Protein AF-A0A9W9CLD4-F1 (afdb_monomer_lite)

InterPro domains:
  IPR013517 FG-GAP repeat [PF13517] (188-248)
  IPR028994 Integrin alpha, N-terminal [G3DSA:2.130.10.130] (42-260)
  IPR028994 Integrin alpha, N-terminal [SSF69318] (100-263)

Secondary structure (DSSP, 8-state):
----S-SSS--HHHHHHHHHHHHHHHHHHHHTT-PPPPP--SS-SS-S----PPPTTS---------SSSS-------------S-------TT--TTS--GGGEEEE-----SSTT---PEEEEE--TTGGG-B-TTS-BSS-SEEEE---S-TT----TTT---EE---TTTTPPP--GGGEEEE-SSSSSSPEEEEE-TT--EEEEEE--TTTT-EEEEEEEE--S--GGGEEEE-SSSSSSPEEEEEPTTS-EEEE-----

Organism: NCBI:txid798079

Sequence (265 aa):
MIDYSDTTHPNDYGYSMMAAIWWEAFQAVAEAGFLIDPIDTGLGADDASTTCMPSASGFGSVITTMGNNFGYNDGAYAHESELTMTNWVLYNQAFNHSMLDYNQFHFAEITKWGDQNDLHDELILIMDPADREFANANGDHIFSYFNYLPNNGDPYYYMDDATISWQDVDIVGQGTPECLSRGVRFGDINGDGLDDFICLNENGDEFVSINNGGSPPTFTYHGQIYKDRFAQADVRLADVDGDGRLDYCGLDSDGSMYWYVCNSE

pLDDT: mean 70.72, std 19.33, range [34.88, 96.19]

Radius of gyration: 26.05 Å; chains: 1; bounding box: 66×51×67 Å

Foldseek 3Di:
DDDDDDPPDDDPVSVVVVVVVVVVVVVVCVVVVVDDDPPPPVPPDPPPPPVQQADPPDDDDDPPDDDPDDDDCSYDRDDPDDCLPDPDPVPDVLDDVVLDDPLQWDWFQLADDPDPPPPGTKIKGAGAPVSQPDDDPVRHGPADRIKIWDDPPDSPPPPDVVSTDIDDAPVVVLVDDRADSNQWDWFAAPQPRGTWIWGQHQQRFIWTWGWPHDVVIHTHTPGGPDHDRAGSVQWDWDDPPPPRHIWIWGADPVRDIDIDDRDDD

Structure (mmCIF, N/CA/C/O backbone):
data_AF-A0A9W9CLD4-F1
#
_entry.id   AF-A0A9W9CLD4-F1
#
loop_
_atom_site.group_PDB
_atom_site.id
_atom_site.type_symbol
_atom_site.label_atom_id
_atom_site.label_alt_id
_atom_site.label_comp_id
_atom_site.label_asym_id
_atom_site.label_entity_id
_atom_site.label_seq_id
_atom_site.pdbx_PDB_ins_code
_atom_site.Cartn_x
_atom_site.Cartn_y
_atom_site.Cartn_z
_atom_site.occupancy
_atom_site.B_iso_or_equiv
_atom_site.auth_seq_id
_atom_site.auth_comp_id
_atom_site.auth_asym_id
_atom_site.auth_atom_id
_atom_site.pdbx_PDB_model_num
ATOM 1 N N . MET A 1 1 ? -46.323 -11.144 37.287 1.00 44.28 1 MET A N 1
ATOM 2 C CA . MET A 1 1 ? -47.734 -11.195 36.843 1.00 44.28 1 MET A CA 1
ATOM 3 C C . MET A 1 1 ? -47.659 -11.323 35.330 1.00 44.28 1 MET A C 1
ATOM 5 O O . MET A 1 1 ? -46.919 -10.551 34.745 1.00 44.28 1 MET A O 1
ATOM 9 N N . ILE A 1 2 ? -48.198 -12.401 34.756 1.00 44.94 2 ILE A N 1
ATOM 10 C CA . ILE A 1 2 ? -47.814 -12.881 33.417 1.00 44.94 2 ILE A CA 1
ATOM 11 C C . ILE A 1 2 ? -48.610 -12.134 32.346 1.00 44.94 2 ILE A C 1
ATOM 13 O O . ILE A 1 2 ? -49.834 -12.064 32.430 1.00 44.94 2 ILE A O 1
ATOM 17 N N . ASP A 1 3 ? -47.887 -11.599 31.372 1.00 46.41 3 ASP A N 1
ATOM 18 C CA . ASP A 1 3 ? -48.371 -10.815 30.247 1.00 46.41 3 ASP A CA 1
ATOM 19 C C . ASP A 1 3 ? -48.614 -11.734 29.039 1.00 46.41 3 ASP A C 1
ATOM 21 O O . ASP A 1 3 ? -47.681 -12.301 28.475 1.00 46.41 3 ASP A O 1
ATOM 25 N N . TYR A 1 4 ? -49.883 -11.965 28.708 1.00 53.28 4 TYR A N 1
ATOM 26 C CA . TYR A 1 4 ? -50.308 -12.806 27.590 1.00 53.28 4 TYR A CA 1
ATOM 27 C C . TYR A 1 4 ? -51.108 -11.955 26.598 1.00 53.28 4 TYR A C 1
ATOM 29 O O . TYR A 1 4 ? -52.292 -11.710 26.828 1.00 53.28 4 TYR A O 1
ATOM 37 N N . SER A 1 5 ? -50.491 -11.561 25.476 1.00 52.34 5 SER A N 1
ATOM 38 C CA . SER A 1 5 ? -51.204 -11.404 24.187 1.00 52.34 5 SER A CA 1
ATOM 39 C C . SER A 1 5 ? -50.332 -11.382 22.917 1.00 52.34 5 SER A C 1
ATOM 41 O O . SER A 1 5 ? -50.895 -11.318 21.831 1.00 52.34 5 SER A O 1
ATOM 43 N N . ASP A 1 6 ? -49.012 -11.560 23.000 1.00 54.19 6 ASP A N 1
ATOM 44 C CA . ASP A 1 6 ? -48.175 -12.062 21.899 1.00 54.19 6 ASP A CA 1
ATOM 45 C C . ASP A 1 6 ? -46.906 -12.660 22.524 1.00 54.19 6 ASP A C 1
ATOM 47 O O . ASP A 1 6 ? -46.229 -12.007 23.310 1.00 54.19 6 ASP A O 1
ATOM 51 N N . THR A 1 7 ? -46.600 -13.924 22.240 1.00 56.06 7 THR A N 1
ATOM 52 C CA . THR A 1 7 ? -45.403 -14.611 22.761 1.00 56.06 7 THR A CA 1
ATOM 53 C C . THR A 1 7 ? -44.111 -14.207 22.047 1.00 56.06 7 THR A C 1
ATOM 55 O O . THR A 1 7 ? -43.060 -14.778 22.330 1.00 56.06 7 THR A O 1
ATOM 58 N N . THR A 1 8 ? -44.187 -13.271 21.103 1.00 53.69 8 THR A N 1
ATOM 59 C CA . THR A 1 8 ? -43.106 -12.978 20.155 1.00 53.69 8 THR A CA 1
ATOM 60 C C . THR A 1 8 ? -42.668 -11.516 20.162 1.00 53.69 8 THR A C 1
ATOM 62 O O . THR A 1 8 ? -41.514 -11.250 19.835 1.00 53.69 8 THR A O 1
ATOM 65 N N . HIS A 1 9 ? -43.522 -10.579 20.588 1.00 51.62 9 HIS A N 1
ATOM 66 C CA . HIS A 1 9 ? -43.179 -9.157 20.653 1.00 51.62 9 HIS A CA 1
ATOM 67 C C . HIS A 1 9 ? -43.510 -8.561 22.027 1.00 51.62 9 HIS A C 1
ATOM 69 O O . HIS A 1 9 ? -44.572 -8.859 22.580 1.00 51.62 9 HIS A O 1
ATOM 75 N N . PRO A 1 10 ? -42.636 -7.706 22.589 1.00 55.75 10 PRO A N 1
ATOM 76 C CA . PRO A 1 10 ? -42.963 -6.942 23.785 1.00 55.75 10 PRO A CA 1
ATOM 77 C C . PRO A 1 10 ? -44.143 -6.011 23.492 1.00 55.75 10 PRO A C 1
ATOM 79 O O . PRO A 1 10 ? -44.184 -5.372 22.446 1.00 55.75 10 PRO A O 1
ATOM 82 N N . ASN A 1 11 ? -45.103 -5.915 24.407 1.00 65.38 11 ASN A N 1
ATOM 83 C CA . ASN A 1 11 ? -46.074 -4.822 24.388 1.00 65.38 11 ASN A CA 1
ATOM 84 C C . ASN A 1 11 ? -45.507 -3.608 25.146 1.00 65.38 11 ASN A C 1
ATOM 86 O O . ASN A 1 11 ? -44.434 -3.690 25.743 1.00 65.38 11 ASN A O 1
ATOM 90 N N . ASP A 1 12 ? -46.232 -2.489 25.168 1.00 62.53 12 ASP A N 1
ATOM 91 C CA . ASP A 1 12 ? -45.822 -1.258 25.866 1.00 62.53 12 ASP A CA 1
ATOM 92 C C . ASP A 1 12 ? -45.390 -1.501 27.325 1.00 62.53 12 ASP A C 1
ATOM 94 O O . ASP A 1 12 ? -44.448 -0.878 27.822 1.00 62.53 12 ASP A O 1
ATOM 98 N N . TYR A 1 13 ? -46.028 -2.460 28.004 1.00 63.91 13 TYR A N 1
ATOM 99 C CA . TYR A 1 13 ? -45.644 -2.873 29.351 1.00 63.91 13 TYR A CA 1
ATOM 100 C C . TYR A 1 13 ? -44.299 -3.621 29.361 1.00 63.91 13 TYR A C 1
ATOM 102 O O . TYR A 1 13 ? -43.407 -3.259 30.130 1.00 63.91 13 TYR A O 1
ATOM 110 N N . GLY A 1 14 ? -44.093 -4.585 28.462 1.00 64.19 14 GLY A N 1
ATOM 111 C CA . GLY A 1 14 ? -42.809 -5.259 28.249 1.00 64.19 14 GLY A CA 1
ATOM 112 C C . GLY A 1 14 ? -41.674 -4.303 27.861 1.00 64.19 14 GLY A C 1
ATOM 113 O O . GLY A 1 14 ? -40.569 -4.424 28.394 1.00 64.19 14 GLY A O 1
ATOM 114 N N . TYR A 1 15 ? -41.942 -3.307 27.012 1.00 64.69 15 TYR A N 1
ATOM 115 C CA . TYR A 1 15 ? -40.974 -2.261 26.666 1.00 64.69 15 TYR A CA 1
ATOM 116 C C . TYR A 1 15 ? -40.580 -1.426 27.882 1.00 64.69 15 TYR A C 1
ATOM 118 O O . TYR A 1 15 ? -39.392 -1.193 28.084 1.00 64.69 15 TYR A O 1
ATOM 126 N N . SER A 1 16 ? -41.535 -1.032 28.734 1.00 67.81 16 SER A N 1
ATOM 127 C CA . SER A 1 16 ? -41.227 -0.290 29.966 1.00 67.81 16 SER A CA 1
ATOM 128 C C . SER A 1 16 ? -40.335 -1.084 30.928 1.00 67.81 16 SER A C 1
ATOM 130 O O . SER A 1 16 ? -39.438 -0.517 31.550 1.00 67.81 16 SER A O 1
ATOM 132 N N . MET A 1 17 ? -40.518 -2.407 30.999 1.00 67.31 17 MET A N 1
ATOM 133 C CA . MET A 1 17 ? -39.679 -3.277 31.825 1.00 67.31 17 MET A CA 1
ATOM 134 C C . MET A 1 17 ? -38.261 -3.414 31.257 1.00 67.31 17 MET A C 1
ATOM 136 O O . MET A 1 17 ? -37.300 -3.399 32.020 1.00 67.31 17 MET A O 1
ATOM 140 N N . MET A 1 18 ? -38.112 -3.508 29.932 1.00 68.25 18 MET A N 1
ATOM 141 C CA . MET A 1 18 ? -36.796 -3.501 29.282 1.00 68.25 18 MET A CA 1
ATOM 142 C C . MET A 1 18 ? -36.099 -2.142 29.401 1.00 68.25 18 MET A C 1
ATOM 144 O O . MET A 1 18 ? -34.916 -2.092 29.724 1.00 68.25 18 MET A O 1
ATOM 148 N N . ALA A 1 19 ? -36.826 -1.041 29.206 1.00 74.19 19 ALA A N 1
ATOM 149 C CA . ALA A 1 19 ? -36.298 0.313 29.344 1.00 74.19 19 ALA A CA 1
ATOM 150 C C . ALA A 1 19 ? -35.842 0.618 30.779 1.00 74.19 19 ALA A C 1
ATOM 152 O O . ALA A 1 19 ? -34.857 1.327 30.958 1.00 74.19 19 ALA A O 1
ATOM 153 N N . ALA A 1 20 ? -36.499 0.047 31.795 1.00 76.50 20 ALA A N 1
ATOM 154 C CA . ALA A 1 20 ? -36.084 0.197 33.188 1.00 76.50 20 ALA A CA 1
ATOM 155 C C . ALA A 1 20 ? -34.670 -0.356 33.444 1.00 76.50 20 ALA A C 1
ATOM 157 O O . ALA A 1 20 ? -33.905 0.263 34.176 1.00 76.50 20 ALA A O 1
ATOM 158 N N . ILE A 1 21 ? -34.296 -1.464 32.794 1.00 73.94 21 ILE A N 1
ATOM 159 C CA . ILE A 1 21 ? -32.954 -2.056 32.919 1.00 73.94 21 ILE A CA 1
ATOM 160 C C . ILE A 1 21 ? -31.895 -1.121 32.322 1.00 73.94 21 ILE A C 1
ATOM 162 O O . ILE A 1 21 ? -30.862 -0.874 32.939 1.00 73.94 21 ILE A O 1
ATOM 166 N N . TRP A 1 22 ? -32.164 -0.564 31.138 1.00 73.06 22 TRP A N 1
ATOM 167 C CA . TRP A 1 22 ? -31.267 0.406 30.503 1.00 73.06 22 TRP A CA 1
ATOM 168 C C . TRP A 1 22 ? -31.166 1.703 31.305 1.00 73.06 22 TRP A C 1
ATOM 170 O O . TRP A 1 22 ? -30.077 2.243 31.469 1.00 73.06 22 TRP A O 1
ATOM 180 N N . TRP A 1 23 ? -32.281 2.175 31.861 1.00 79.88 23 TRP A N 1
ATOM 181 C CA . TRP A 1 23 ? -32.306 3.349 32.726 1.00 79.88 23 TRP A CA 1
ATOM 182 C C . TRP A 1 23 ? -31.466 3.153 33.992 1.00 79.88 23 TRP A C 1
ATOM 184 O O . TRP A 1 23 ? -30.657 4.014 34.324 1.00 79.88 23 TRP A O 1
ATOM 194 N N . GLU A 1 24 ? -31.594 2.011 34.672 1.00 82.12 24 GLU A N 1
ATOM 195 C CA . GLU A 1 24 ? -30.751 1.688 35.831 1.00 82.12 24 GLU A CA 1
ATOM 196 C C . GLU A 1 24 ? -29.264 1.616 35.460 1.00 82.12 24 GLU A C 1
ATOM 198 O O . GLU A 1 24 ? -28.424 2.128 36.202 1.00 82.12 24 GLU A O 1
ATOM 203 N N . ALA A 1 25 ? -28.929 1.054 34.295 1.00 80.00 25 ALA A N 1
ATOM 204 C CA . ALA A 1 25 ? -27.555 1.022 33.805 1.00 80.00 25 ALA A CA 1
ATOM 205 C C . ALA A 1 25 ? -27.001 2.435 33.555 1.00 80.00 25 ALA A C 1
ATOM 207 O O . ALA A 1 25 ? -25.901 2.745 34.010 1.00 80.00 25 ALA A O 1
ATOM 208 N N . PHE A 1 26 ? -27.763 3.317 32.901 1.00 79.75 26 PHE A N 1
ATOM 209 C CA . PHE A 1 26 ? -27.339 4.703 32.679 1.00 79.75 26 PHE A CA 1
ATOM 210 C C . PHE A 1 26 ? -27.148 5.468 33.987 1.00 79.75 26 PHE A C 1
ATOM 212 O O . PHE A 1 26 ? -26.174 6.205 34.118 1.00 79.75 26 PHE A O 1
ATOM 219 N N . GLN A 1 27 ? -28.012 5.243 34.977 1.00 84.00 27 GLN A N 1
ATOM 220 C CA . GLN A 1 27 ? -27.864 5.849 36.301 1.00 84.00 27 GLN A CA 1
ATOM 221 C C . GLN A 1 27 ? -26.596 5.360 37.012 1.00 84.00 27 GLN A C 1
ATOM 223 O O . GLN A 1 27 ? -25.870 6.170 37.580 1.00 84.00 27 GLN A O 1
ATOM 228 N N . ALA A 1 28 ? -26.272 4.067 36.927 1.00 82.88 28 ALA A N 1
ATOM 229 C CA . ALA A 1 28 ? -25.042 3.524 37.504 1.00 82.88 28 ALA A CA 1
ATOM 230 C C . ALA A 1 28 ? -23.776 4.084 36.826 1.00 82.88 28 ALA A C 1
ATOM 232 O O . ALA A 1 28 ? -22.795 4.400 37.498 1.00 82.88 28 ALA A O 1
ATOM 233 N N . VAL A 1 29 ? -23.800 4.244 35.499 1.00 78.88 29 VAL A N 1
ATOM 234 C CA . VAL A 1 29 ? -22.702 4.837 34.712 1.00 78.88 29 VAL A CA 1
ATOM 235 C C . VAL A 1 29 ? -22.550 6.335 35.022 1.00 78.88 29 VAL A C 1
ATOM 237 O O . VAL A 1 29 ? -21.424 6.823 35.141 1.00 78.88 29 VAL A O 1
ATOM 240 N N . ALA A 1 30 ? -23.663 7.048 35.227 1.00 81.88 30 ALA A N 1
ATOM 241 C CA . ALA A 1 30 ? -23.678 8.443 35.663 1.00 81.88 30 ALA A CA 1
ATOM 242 C C . ALA A 1 30 ? -23.089 8.612 37.073 1.00 81.88 30 ALA A C 1
ATOM 244 O O . ALA A 1 30 ? -22.226 9.462 37.281 1.00 81.88 30 ALA A O 1
ATOM 245 N N . GLU A 1 31 ? -23.502 7.779 38.035 1.00 83.62 31 GLU A N 1
ATOM 246 C CA . GLU A 1 31 ? -22.972 7.793 39.409 1.00 83.62 31 GLU A CA 1
ATOM 247 C C . GLU A 1 31 ? -21.486 7.421 39.471 1.00 83.62 31 GLU A C 1
ATOM 249 O O . GLU A 1 31 ? -20.746 7.956 40.298 1.00 83.62 31 GLU A O 1
ATOM 254 N N . ALA A 1 32 ? -21.029 6.542 38.578 1.00 85.69 32 ALA A N 1
ATOM 255 C CA . ALA A 1 32 ? -19.622 6.187 38.439 1.00 85.69 32 ALA A CA 1
ATOM 256 C C . ALA A 1 32 ? -18.779 7.268 37.729 1.00 85.69 32 ALA A C 1
ATOM 258 O O . ALA A 1 32 ? -17.561 7.121 37.638 1.00 85.69 32 ALA A O 1
ATOM 259 N N . GLY A 1 33 ? -19.400 8.354 37.252 1.00 83.25 33 GLY A N 1
ATOM 260 C CA . GLY A 1 33 ? -18.710 9.480 36.621 1.00 83.25 33 GLY A CA 1
ATOM 261 C C . GLY A 1 33 ? -18.174 9.186 35.219 1.00 83.25 33 GLY A C 1
ATOM 262 O O . GLY A 1 33 ? -17.283 9.888 34.752 1.00 83.25 33 GLY A O 1
ATOM 263 N N . PHE A 1 34 ? -18.690 8.154 34.548 1.00 79.44 34 PHE A N 1
ATOM 264 C CA . PHE A 1 34 ? -18.299 7.811 33.176 1.00 79.44 34 PHE A CA 1
ATOM 265 C C . PHE A 1 34 ? -19.018 8.655 32.115 1.00 79.44 34 PHE A C 1
ATOM 267 O O . PHE A 1 34 ? -18.629 8.628 30.950 1.00 79.44 34 PHE A O 1
ATOM 274 N N . LEU A 1 35 ? -20.064 9.393 32.500 1.00 72.06 35 LEU A N 1
ATOM 275 C CA . LEU A 1 35 ? -20.723 10.353 31.621 1.00 72.06 35 LEU A CA 1
ATOM 276 C C . LEU A 1 35 ? -20.011 11.699 31.726 1.00 72.06 35 LEU A C 1
ATOM 278 O O . LEU A 1 35 ? -19.986 12.317 32.789 1.00 72.06 35 LEU A O 1
ATOM 282 N N . ILE A 1 36 ? -19.447 12.139 30.610 1.00 73.81 36 ILE A N 1
ATOM 283 C CA . ILE A 1 36 ? -18.963 13.504 30.430 1.00 73.81 36 ILE A CA 1
ATOM 284 C C . ILE A 1 36 ? -20.032 14.307 29.694 1.00 73.81 36 ILE A C 1
ATOM 286 O O . ILE A 1 36 ? -20.723 13.769 28.824 1.00 73.81 36 ILE A O 1
ATOM 290 N N . ASP A 1 37 ? -20.171 15.584 30.046 1.00 71.62 37 ASP A N 1
ATOM 291 C CA . ASP A 1 37 ? -20.990 16.496 29.253 1.00 71.62 37 ASP A CA 1
ATOM 292 C C . ASP A 1 37 ? -20.462 16.522 27.805 1.00 71.62 37 ASP A C 1
ATOM 294 O O . ASP A 1 37 ? -19.248 16.393 27.592 1.00 71.62 37 ASP A O 1
ATOM 298 N N . PRO A 1 38 ? -21.342 16.685 26.801 1.00 55.22 38 PRO A N 1
ATOM 299 C CA . PRO A 1 38 ? -20.914 16.892 25.427 1.00 55.22 38 PRO A CA 1
ATOM 300 C C . PRO A 1 38 ? -19.898 18.031 25.347 1.00 55.22 38 PRO A C 1
ATOM 302 O O . PRO A 1 38 ? -20.028 19.043 26.038 1.00 55.22 38 PRO A O 1
ATOM 305 N N . ILE A 1 39 ? -18.891 17.866 24.491 1.00 55.66 39 ILE A N 1
ATOM 306 C CA . ILE A 1 39 ? -17.908 18.916 24.234 1.00 55.66 39 ILE A CA 1
ATOM 307 C C . ILE A 1 39 ? -18.665 20.147 23.729 1.00 55.66 39 ILE A C 1
ATOM 309 O O . ILE A 1 39 ? -19.366 20.071 22.721 1.00 55.66 39 ILE A O 1
ATOM 313 N N . ASP A 1 40 ? -18.523 21.270 24.435 1.00 60.47 40 ASP A N 1
ATOM 314 C CA . ASP A 1 40 ? -19.002 22.563 23.955 1.00 60.47 40 ASP A CA 1
ATOM 315 C C . ASP A 1 40 ? -18.182 22.932 22.717 1.00 60.47 40 ASP A C 1
ATOM 317 O O . ASP A 1 40 ? -17.013 23.316 22.801 1.00 60.47 40 ASP A O 1
ATOM 321 N N . THR A 1 41 ? -18.786 22.749 21.547 1.00 58.09 41 THR A N 1
ATOM 322 C CA . THR A 1 41 ? -18.155 23.008 20.252 1.00 58.09 41 THR A CA 1
ATOM 323 C C . THR A 1 41 ? -17.998 24.505 19.976 1.00 58.09 41 THR A C 1
ATOM 325 O O . THR A 1 41 ? -17.461 24.877 18.933 1.00 58.09 41 THR A O 1
ATOM 328 N N . GLY A 1 42 ? -18.472 25.388 20.867 1.00 52.44 42 GLY A N 1
ATOM 329 C CA . GLY A 1 42 ? -18.500 26.836 20.651 1.00 52.44 42 GLY A CA 1
ATOM 330 C C . GLY A 1 42 ? -19.484 27.268 19.559 1.00 52.44 42 GLY A C 1
ATOM 331 O O . GLY A 1 42 ? -19.595 28.459 19.259 1.00 52.44 42 GLY A O 1
ATOM 332 N N . LEU A 1 43 ? -20.210 26.314 18.973 1.00 53.25 43 LEU A N 1
ATOM 333 C CA . LEU A 1 43 ? -21.355 26.556 18.116 1.00 53.25 43 LEU A CA 1
ATOM 334 C C . LEU A 1 43 ? -22.547 26.745 19.051 1.00 53.25 43 LEU A C 1
ATOM 336 O O . LEU A 1 43 ? -22.820 25.896 19.897 1.00 53.25 43 LEU A O 1
ATOM 340 N N . GLY A 1 44 ? -23.214 27.900 18.961 1.00 47.66 44 GLY A N 1
ATOM 341 C CA . GLY A 1 44 ? -24.421 28.149 19.749 1.00 47.66 44 GLY A CA 1
ATOM 342 C C . GLY A 1 44 ? -25.398 26.986 19.589 1.00 47.66 44 GLY A C 1
ATOM 343 O O . GLY A 1 44 ? -25.437 26.385 18.518 1.00 47.66 44 GLY A O 1
ATOM 344 N N . ALA A 1 45 ? -26.144 26.669 20.657 1.00 52.16 45 ALA A N 1
ATOM 345 C CA . ALA A 1 45 ? -27.208 25.665 20.637 1.00 52.16 45 ALA A CA 1
ATOM 346 C C . ALA A 1 45 ? -27.937 25.703 19.292 1.00 52.16 45 ALA A C 1
ATOM 348 O O . ALA A 1 45 ? -28.291 26.813 18.881 1.00 52.16 45 ALA A O 1
ATOM 349 N N . ASP A 1 46 ? -28.073 24.527 18.658 1.00 50.53 46 ASP A N 1
ATOM 350 C CA . ASP A 1 46 ? -28.644 24.308 17.325 1.00 50.53 46 ASP A CA 1
ATOM 351 C C . ASP A 1 46 ? -29.496 25.493 16.894 1.00 50.53 46 ASP A C 1
ATOM 353 O O . ASP A 1 46 ? -30.514 25.795 17.530 1.00 50.53 46 ASP A O 1
ATOM 357 N N . ASP A 1 47 ? -29.012 26.206 15.873 1.00 45.22 47 ASP A N 1
ATOM 358 C CA . ASP A 1 47 ? -29.676 27.373 15.313 1.00 45.22 47 ASP A CA 1
ATOM 359 C C . ASP A 1 47 ? -31.189 27.119 15.284 1.00 45.22 47 ASP A C 1
ATOM 361 O O . ASP A 1 47 ? -31.673 26.132 14.728 1.00 45.22 47 ASP A O 1
ATOM 365 N N . ALA A 1 48 ? -31.951 28.020 15.908 1.00 46.50 48 ALA A N 1
ATOM 366 C CA . ALA A 1 48 ? -33.407 27.976 15.922 1.00 46.50 48 ALA A CA 1
ATOM 367 C C . ALA A 1 48 ? -34.017 27.979 14.498 1.00 46.50 48 ALA A C 1
ATOM 369 O O . ALA A 1 48 ? -35.236 27.861 14.349 1.00 46.50 48 ALA A O 1
ATOM 370 N N . SER A 1 49 ? -33.197 28.092 13.447 1.00 48.56 49 SER A N 1
ATOM 371 C CA . SER A 1 49 ? -33.525 27.729 12.074 1.00 48.56 49 SER A CA 1
ATOM 372 C C . SER A 1 49 ? -33.453 26.201 11.837 1.00 48.56 49 SER A C 1
ATOM 374 O O . SER A 1 49 ? -32.562 25.641 11.207 1.00 48.56 49 SER A O 1
ATOM 376 N N . THR A 1 50 ? -34.498 25.492 12.264 1.00 46.78 50 THR A N 1
ATOM 377 C CA . THR A 1 50 ? -34.807 24.121 11.802 1.00 46.78 50 THR A CA 1
ATOM 378 C C . THR A 1 50 ? -35.256 24.128 10.330 1.00 46.78 50 THR A C 1
ATOM 380 O O . THR A 1 50 ? -36.393 23.800 9.994 1.00 46.78 50 THR A O 1
ATOM 383 N N . THR A 1 51 ? -34.383 24.570 9.422 1.00 45.03 51 THR A N 1
ATOM 384 C CA . THR A 1 51 ? -34.674 24.665 7.980 1.00 45.03 51 THR A CA 1
ATOM 385 C C . THR A 1 51 ? -34.262 23.431 7.186 1.00 45.03 51 THR A C 1
ATOM 387 O O . THR A 1 51 ? -34.570 23.356 5.997 1.00 45.03 51 THR A O 1
ATOM 390 N N . CYS A 1 52 ? -33.702 22.407 7.837 1.00 45.34 52 CYS A N 1
ATOM 391 C CA . CYS A 1 52 ? -33.545 21.073 7.260 1.00 45.34 52 CYS A CA 1
ATOM 392 C C . CYS A 1 52 ? -34.909 20.364 7.188 1.00 45.34 52 CYS A C 1
ATOM 394 O O . CYS A 1 52 ? -35.161 19.386 7.885 1.00 45.34 52 CYS A O 1
ATOM 396 N N . MET A 1 53 ? -35.837 20.895 6.388 1.00 42.41 53 MET A N 1
ATOM 397 C CA . MET A 1 53 ? -37.070 20.185 6.075 1.00 42.41 53 MET A CA 1
ATOM 398 C C . MET A 1 53 ? -36.752 19.025 5.120 1.00 42.41 53 MET A C 1
ATOM 400 O O . MET A 1 53 ? -36.052 19.235 4.127 1.00 42.41 5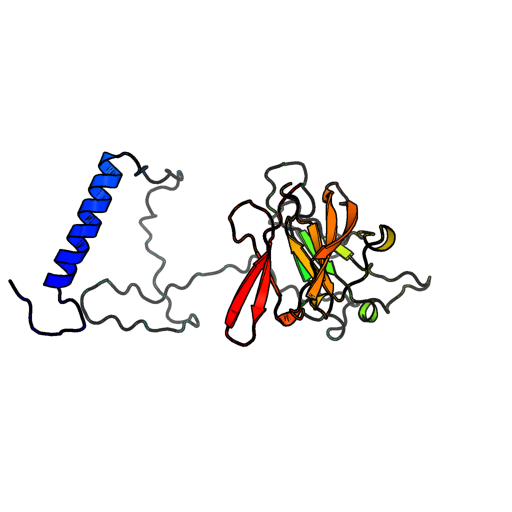3 MET A O 1
ATOM 404 N N . PRO A 1 54 ? -37.286 17.818 5.366 1.00 41.59 54 PRO A N 1
ATOM 405 C CA . PRO A 1 54 ? -37.086 16.660 4.498 1.00 41.59 54 PRO A CA 1
ATOM 406 C C . PRO A 1 54 ? -37.596 16.959 3.080 1.00 41.59 54 PRO A C 1
ATOM 408 O O . PRO A 1 54 ? -38.770 17.288 2.883 1.00 41.59 54 PRO A O 1
ATOM 411 N N . SER A 1 55 ? -36.728 16.845 2.071 1.00 44.50 55 SER A N 1
ATOM 412 C CA . SER A 1 55 ? -37.102 17.034 0.667 1.00 44.50 55 SER A CA 1
ATOM 413 C C . SER A 1 55 ? -37.310 15.674 -0.014 1.00 44.50 55 SER A C 1
ATOM 415 O O . SER A 1 55 ? -36.473 14.777 0.030 1.00 44.50 55 SER A O 1
ATOM 417 N N . ALA A 1 56 ? -38.471 15.492 -0.647 1.00 41.19 56 ALA A N 1
ATOM 418 C CA . ALA A 1 56 ? -38.949 14.204 -1.161 1.00 41.19 56 ALA A CA 1
ATOM 419 C C . ALA A 1 56 ? -38.250 13.707 -2.451 1.00 41.19 56 ALA A C 1
ATOM 421 O O . ALA A 1 56 ? -38.858 12.966 -3.222 1.00 41.19 56 ALA A O 1
ATOM 422 N N . SER A 1 57 ? -37.016 14.141 -2.734 1.00 43.53 57 SER A N 1
ATOM 423 C CA . SER A 1 57 ? -36.388 13.960 -4.058 1.00 43.53 57 SER A CA 1
ATOM 424 C C . SER A 1 57 ? -35.026 13.251 -4.051 1.00 43.53 57 SER A C 1
ATOM 426 O O . SER A 1 57 ? -34.399 13.155 -5.103 1.00 43.53 57 SER A O 1
ATOM 428 N N . GLY A 1 58 ? -34.567 12.731 -2.909 1.00 41.16 58 GLY A N 1
ATOM 429 C CA . GLY A 1 58 ? -33.351 11.913 -2.826 1.00 41.16 58 GLY A CA 1
ATOM 430 C C . GLY A 1 58 ? -33.648 10.423 -3.010 1.00 41.16 58 GLY A C 1
ATOM 431 O O . GLY A 1 58 ? -34.601 9.903 -2.431 1.00 41.16 58 GLY A O 1
ATOM 432 N N . PHE A 1 59 ? -32.844 9.718 -3.810 1.00 44.12 59 PHE A N 1
ATOM 433 C CA . PHE A 1 59 ? -32.918 8.260 -3.946 1.00 44.12 59 PHE A CA 1
ATOM 434 C C . PHE A 1 59 ? -32.549 7.578 -2.618 1.00 44.12 59 PHE A C 1
ATOM 436 O O . PHE A 1 59 ? -31.383 7.309 -2.355 1.00 44.12 59 PHE A O 1
ATOM 443 N N . GLY A 1 60 ? -33.553 7.284 -1.790 1.00 37.03 60 GLY A N 1
ATOM 444 C CA . GLY A 1 60 ? -33.427 6.484 -0.574 1.00 37.03 60 GLY A CA 1
ATOM 445 C C . GLY A 1 60 ? -34.352 5.266 -0.615 1.00 37.03 60 GLY A C 1
ATOM 446 O O . GLY A 1 60 ? -35.572 5.397 -0.659 1.00 37.03 60 GLY A O 1
ATOM 447 N N . SER A 1 61 ? -33.769 4.071 -0.586 1.00 37.78 61 SER A N 1
ATOM 448 C CA . SER A 1 61 ? -34.409 2.838 -0.101 1.00 37.78 61 SER A CA 1
ATOM 449 C C . SER A 1 61 ? -33.922 2.682 1.346 1.00 37.78 61 SER A C 1
ATOM 451 O O . SER A 1 61 ? -32.724 2.786 1.563 1.00 37.78 61 SER A O 1
ATOM 453 N N . VAL A 1 62 ? -34.723 2.530 2.403 1.00 37.75 62 VAL A N 1
ATOM 454 C CA . VAL A 1 62 ? -35.846 1.619 2.667 1.00 37.75 62 VAL A CA 1
ATOM 455 C C . VAL A 1 62 ? -36.854 2.334 3.581 1.00 37.75 62 VAL A C 1
ATOM 457 O O . VAL A 1 62 ? -36.463 2.995 4.538 1.00 37.75 62 VAL A O 1
ATOM 460 N N . ILE A 1 63 ? -38.157 2.149 3.343 1.00 41.38 63 ILE A N 1
ATOM 461 C CA . ILE A 1 63 ? -39.209 2.501 4.310 1.00 41.38 63 ILE A CA 1
ATOM 462 C C . ILE A 1 63 ? -39.105 1.514 5.481 1.00 41.38 63 ILE A C 1
ATOM 464 O O . ILE A 1 63 ? -39.591 0.385 5.381 1.00 41.38 63 ILE A O 1
ATOM 468 N N . THR A 1 64 ? -38.482 1.903 6.596 1.00 37.78 64 THR A N 1
ATOM 469 C CA . THR A 1 64 ? -38.681 1.170 7.851 1.00 37.78 64 THR A CA 1
ATOM 470 C C . THR A 1 64 ? -40.115 1.436 8.291 1.00 37.78 64 THR A C 1
ATOM 472 O O . THR A 1 64 ? -40.534 2.558 8.569 1.00 37.78 64 THR A O 1
ATOM 475 N N . THR A 1 65 ? -40.936 0.394 8.231 1.00 37.81 65 THR A N 1
ATOM 476 C CA . THR A 1 65 ? -42.344 0.495 8.603 1.00 37.81 65 THR A CA 1
ATOM 477 C C . THR A 1 65 ? -42.406 0.645 10.119 1.00 37.81 65 THR A C 1
ATOM 479 O O . THR A 1 65 ? -42.251 -0.339 10.834 1.00 37.81 65 THR A O 1
ATOM 482 N N . MET A 1 66 ? -42.611 1.862 10.621 1.00 40.19 66 MET A N 1
ATOM 483 C CA . MET A 1 66 ? -42.952 2.082 12.026 1.00 40.19 66 MET A CA 1
ATOM 484 C C . MET A 1 66 ? -44.456 2.311 12.142 1.00 40.19 66 MET A C 1
ATOM 486 O O . MET A 1 66 ? -45.005 3.296 11.647 1.00 40.19 66 MET A O 1
ATOM 490 N N . GLY A 1 67 ? -45.128 1.351 12.775 1.00 34.88 67 GLY A N 1
ATOM 491 C CA . GLY A 1 67 ? -46.498 1.498 13.239 1.00 34.88 67 GLY A CA 1
ATOM 492 C C . GLY A 1 67 ? -46.565 2.499 14.393 1.00 34.88 67 GLY A C 1
ATOM 493 O O . GLY A 1 67 ? -45.761 2.447 15.315 1.00 34.88 67 GLY A O 1
ATOM 494 N N . ASN A 1 68 ? -47.524 3.414 14.273 1.00 40.53 68 ASN A N 1
ATOM 495 C CA . ASN A 1 68 ? -48.048 4.390 15.231 1.00 40.53 68 ASN A CA 1
ATOM 496 C C . ASN A 1 68 ? -47.408 4.438 16.640 1.00 40.53 68 ASN A C 1
ATOM 498 O O . ASN A 1 68 ? -47.609 3.533 17.444 1.00 40.53 68 ASN A O 1
ATOM 502 N N . ASN A 1 69 ? -46.818 5.607 16.944 1.00 44.22 69 ASN A N 1
ATOM 503 C CA . ASN A 1 69 ? -46.464 6.185 18.259 1.00 44.22 69 ASN A CA 1
ATOM 504 C C . ASN A 1 69 ? -45.036 6.051 18.831 1.00 44.22 69 ASN A C 1
ATOM 506 O O . ASN A 1 69 ? -44.816 6.541 19.937 1.00 44.22 69 ASN A O 1
ATOM 510 N N . PHE A 1 70 ? 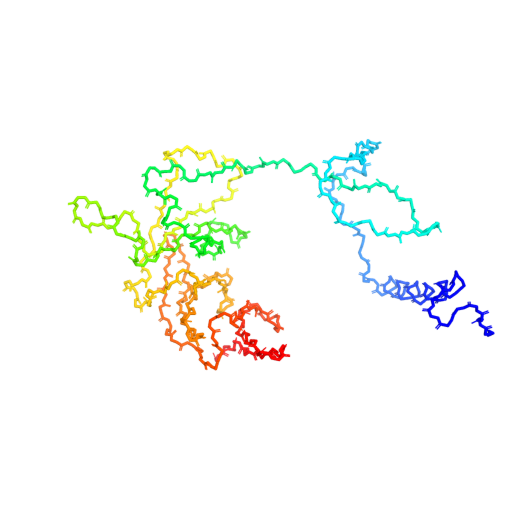-44.040 5.555 18.090 1.00 41.56 70 PHE A N 1
ATOM 511 C CA . PHE A 1 70 ? -42.642 5.500 18.574 1.00 41.56 70 PHE A CA 1
ATOM 512 C C . PHE A 1 70 ? -41.657 6.404 17.815 1.00 41.56 70 PHE A C 1
ATOM 514 O O . PHE A 1 70 ? -40.567 5.988 17.445 1.00 41.56 70 PHE A O 1
ATOM 521 N N . GLY A 1 71 ? -42.037 7.667 17.618 1.00 43.50 71 GLY A N 1
ATOM 522 C CA . GLY A 1 71 ? -41.183 8.704 17.031 1.00 43.50 71 GLY A CA 1
ATOM 523 C C . GLY A 1 71 ? -41.959 9.585 16.059 1.00 43.50 71 GLY A C 1
ATOM 524 O O . GLY A 1 71 ? -42.829 9.100 15.332 1.00 43.50 71 GLY A O 1
ATOM 525 N N . TYR A 1 72 ? -41.680 10.890 16.054 1.00 43.16 72 TYR A N 1
ATOM 526 C CA . TYR A 1 72 ? -42.102 11.723 14.932 1.00 43.16 72 TYR A CA 1
ATOM 527 C C . TYR A 1 72 ? -41.241 11.318 13.739 1.00 43.16 72 TYR A C 1
ATOM 529 O O . TYR A 1 72 ? -40.026 11.449 13.791 1.00 43.16 72 TYR A O 1
ATOM 537 N N . ASN A 1 73 ? -41.872 10.788 12.694 1.00 45.00 73 ASN A N 1
ATOM 538 C CA . ASN A 1 73 ? -41.229 10.646 11.396 1.00 45.00 73 ASN A CA 1
ATOM 539 C C . ASN A 1 73 ? -40.947 12.064 10.878 1.00 45.00 73 ASN A C 1
ATOM 541 O O . ASN A 1 73 ? -41.878 12.763 10.475 1.00 45.00 73 ASN A O 1
ATOM 545 N N . ASP A 1 74 ? -39.694 12.499 10.945 1.00 48.75 74 ASP A N 1
ATOM 546 C CA . ASP A 1 74 ? -39.221 13.787 10.435 1.00 48.75 74 ASP A CA 1
ATOM 547 C C . ASP A 1 74 ? -38.776 13.705 8.966 1.00 48.75 74 ASP A C 1
ATOM 549 O O . ASP A 1 74 ? -38.156 14.625 8.441 1.00 48.75 74 ASP A O 1
ATOM 553 N N . GLY A 1 75 ? -39.208 12.650 8.269 1.00 46.75 75 GLY A N 1
ATOM 554 C CA . GLY A 1 75 ? -39.034 12.445 6.842 1.00 46.75 75 GLY A CA 1
ATOM 555 C C . GLY A 1 75 ? -37.710 11.779 6.480 1.00 46.75 75 GLY A C 1
ATOM 556 O O . GLY A 1 75 ? -36.914 11.383 7.321 1.00 46.75 75 GLY A O 1
ATOM 557 N N . ALA A 1 76 ? -37.491 11.600 5.178 1.00 44.16 76 ALA A N 1
ATOM 558 C CA . ALA A 1 76 ? -36.200 11.148 4.685 1.00 44.16 76 ALA A CA 1
ATOM 559 C C . ALA A 1 76 ? -35.190 12.292 4.834 1.00 44.16 76 ALA A C 1
ATOM 561 O O . ALA A 1 76 ? -35.382 13.363 4.251 1.00 44.16 76 ALA A O 1
ATOM 562 N N . TYR A 1 77 ? -34.121 12.058 5.592 1.00 40.22 77 TYR A N 1
ATOM 563 C CA . TYR A 1 77 ? -32.988 12.971 5.651 1.00 40.22 77 TYR A CA 1
ATOM 564 C C . TYR A 1 77 ? -32.325 13.033 4.276 1.00 40.22 77 TYR A C 1
ATOM 566 O O . TYR A 1 77 ? -31.792 12.043 3.774 1.00 40.22 77 TYR A O 1
ATOM 574 N N . ALA A 1 78 ? -32.381 14.206 3.657 1.00 42.00 78 ALA A N 1
ATOM 575 C CA . ALA A 1 78 ? -31.530 14.531 2.531 1.00 42.00 78 ALA A CA 1
ATOM 576 C C . ALA A 1 78 ? -30.290 15.223 3.097 1.00 42.00 78 ALA A C 1
ATOM 578 O O . ALA A 1 78 ? -30.391 16.307 3.667 1.00 42.00 78 ALA A O 1
ATOM 579 N N . HIS A 1 79 ? -29.128 14.597 2.951 1.00 37.94 79 HIS A N 1
ATOM 580 C CA . HIS A 1 79 ? -27.877 15.331 3.044 1.00 37.94 79 HIS A CA 1
ATOM 581 C C . HIS A 1 79 ? -27.703 16.073 1.717 1.00 37.94 79 HIS A C 1
ATOM 583 O O . HIS A 1 79 ? -27.611 15.438 0.665 1.00 37.94 79 HIS A O 1
ATOM 589 N N . GLU A 1 80 ? -27.685 17.407 1.742 1.00 40.19 80 GLU A N 1
ATOM 590 C CA . GLU A 1 80 ? -27.092 18.161 0.640 1.00 40.19 80 GLU A CA 1
ATOM 591 C C . GLU A 1 80 ? -25.579 17.976 0.749 1.00 40.19 80 GLU A C 1
ATOM 593 O O . GLU A 1 80 ? -24.899 18.656 1.512 1.00 40.19 80 GLU A O 1
ATOM 598 N N . SER A 1 81 ? -25.051 16.978 0.040 1.00 39.53 81 SER A N 1
ATOM 599 C CA . SER A 1 81 ? -23.621 16.920 -0.218 1.00 39.53 81 SER A CA 1
ATOM 600 C C . SER A 1 81 ? -23.311 18.003 -1.242 1.00 39.53 81 SER A C 1
ATOM 602 O O . SER A 1 81 ? -23.723 17.902 -2.402 1.00 39.53 81 SER A O 1
ATOM 604 N N . GLU A 1 82 ? -22.581 19.033 -0.842 1.00 34.91 82 GLU A N 1
ATOM 605 C CA . GLU A 1 82 ? -21.861 19.820 -1.828 1.00 34.91 82 GLU A CA 1
ATOM 606 C C . GLU A 1 82 ? -20.779 18.900 -2.406 1.00 34.91 82 GLU A C 1
ATOM 608 O O . GLU A 1 82 ? -19.989 18.312 -1.665 1.00 34.91 82 GLU A O 1
ATOM 613 N N . LEU A 1 83 ? -20.786 18.699 -3.726 1.00 41.09 83 LEU A N 1
ATOM 614 C CA . LEU A 1 83 ? -19.659 18.080 -4.419 1.00 41.09 83 LEU A CA 1
ATOM 615 C C . LEU A 1 83 ? -18.470 19.034 -4.272 1.00 41.09 83 LEU A C 1
ATOM 617 O O . LEU A 1 83 ? -18.233 19.878 -5.130 1.00 41.09 83 LEU A O 1
ATOM 621 N N . THR A 1 84 ? -17.737 18.920 -3.170 1.00 40.91 84 THR A N 1
ATOM 622 C CA . THR A 1 84 ? -16.431 19.570 -3.008 1.00 40.91 84 THR A CA 1
ATOM 623 C C . THR A 1 84 ? -15.389 18.915 -3.910 1.00 40.91 84 THR A C 1
ATOM 625 O O . THR A 1 84 ? -14.403 19.545 -4.276 1.00 40.91 84 THR A O 1
ATOM 628 N N . MET A 1 85 ? -15.647 17.681 -4.353 1.00 40.91 85 MET A N 1
ATOM 629 C CA . MET A 1 85 ? -14.911 17.041 -5.432 1.00 40.91 85 MET A CA 1
ATOM 630 C C . MET A 1 85 ? -15.638 17.255 -6.754 1.00 40.91 85 MET A C 1
ATOM 632 O O . MET A 1 85 ? -16.685 16.669 -7.036 1.00 40.91 85 MET A O 1
ATOM 636 N N . THR A 1 86 ? -15.043 18.085 -7.602 1.00 38.34 86 THR A N 1
ATOM 637 C CA . THR A 1 86 ? -15.333 18.109 -9.032 1.00 38.34 86 THR A CA 1
ATOM 638 C C . THR A 1 86 ? -15.275 16.674 -9.566 1.00 38.34 86 THR A C 1
ATOM 640 O O . THR A 1 86 ? -14.372 15.915 -9.222 1.00 38.34 86 THR A O 1
ATOM 643 N N . ASN A 1 87 ? -16.227 16.289 -10.414 1.00 35.88 87 ASN A N 1
ATOM 644 C CA . ASN A 1 87 ? -16.169 15.036 -11.159 1.00 35.88 87 ASN A CA 1
ATOM 645 C C . ASN A 1 87 ? -14.925 15.064 -12.070 1.00 35.88 87 ASN A C 1
ATOM 647 O O . ASN A 1 87 ? -14.969 15.628 -13.165 1.00 35.88 87 ASN A O 1
ATOM 651 N N . TRP A 1 88 ? -13.803 14.528 -11.593 1.00 45.50 88 TRP A N 1
ATOM 652 C CA . TRP A 1 88 ? -12.561 14.422 -12.350 1.00 45.50 88 TRP A CA 1
ATOM 653 C C . TRP A 1 88 ? -12.588 13.127 -13.153 1.00 45.50 88 TRP A C 1
ATOM 655 O O . TRP A 1 88 ? -12.162 12.067 -12.709 1.00 45.50 88 TRP A O 1
ATOM 665 N N . VAL A 1 89 ? -13.077 13.228 -14.386 1.00 43.03 89 VAL A N 1
ATOM 666 C CA . VAL A 1 89 ? -12.594 12.332 -15.435 1.00 43.03 89 VAL A CA 1
ATOM 667 C C . VAL A 1 89 ? -11.143 12.742 -15.658 1.00 43.03 89 VAL A C 1
ATOM 669 O O . VAL A 1 89 ? -10.908 13.894 -16.022 1.00 43.03 89 VAL A O 1
ATOM 672 N N . LEU A 1 90 ? -10.186 11.842 -15.416 1.00 49.09 90 LEU A N 1
ATOM 673 C CA . LEU A 1 90 ? -8.781 12.008 -15.804 1.00 49.09 90 LEU A CA 1
ATOM 674 C C . LEU A 1 90 ? -8.708 12.191 -17.328 1.00 49.09 90 LEU A C 1
ATOM 676 O O . LEU A 1 90 ? -8.429 11.264 -18.078 1.00 49.09 90 LEU A O 1
ATOM 680 N N . TYR A 1 91 ? -9.000 13.395 -17.813 1.00 37.22 91 TYR A N 1
ATOM 681 C CA . TYR A 1 91 ? -8.911 13.771 -19.218 1.00 37.22 91 TYR A CA 1
ATOM 682 C C . TYR A 1 91 ? -7.475 14.193 -19.533 1.00 37.22 91 TYR A C 1
ATOM 684 O O . TYR A 1 91 ? -7.236 15.217 -20.167 1.00 37.22 91 TYR A O 1
ATOM 692 N N . ASN A 1 92 ? -6.494 13.408 -19.086 1.00 40.06 92 ASN A N 1
ATOM 693 C CA . ASN A 1 92 ? -5.172 13.510 -19.672 1.00 40.06 92 ASN A CA 1
ATOM 694 C C . ASN A 1 92 ? -5.205 12.680 -20.956 1.00 40.06 92 ASN A C 1
ATOM 696 O O . ASN A 1 92 ? -5.611 11.520 -20.941 1.00 40.06 92 ASN A O 1
ATOM 700 N N . GLN A 1 93 ? -4.782 13.261 -22.076 1.00 41.16 93 GLN A N 1
ATOM 701 C CA . GLN A 1 93 ? -4.744 12.600 -23.389 1.00 41.16 93 GLN A CA 1
ATOM 702 C C . GLN A 1 93 ? -3.846 11.339 -23.405 1.00 41.16 93 GLN A C 1
ATOM 704 O O . GLN A 1 93 ? -3.796 10.640 -24.415 1.00 41.16 93 GLN A O 1
ATOM 709 N N . ALA A 1 94 ? -3.160 11.052 -22.292 1.00 45.25 94 ALA A N 1
ATOM 710 C CA . ALA A 1 94 ? -2.387 9.847 -22.020 1.00 45.25 94 ALA A CA 1
ATOM 711 C C . ALA A 1 94 ? -3.198 8.667 -21.436 1.00 45.25 94 ALA A C 1
ATOM 713 O O . ALA A 1 94 ? -2.759 7.530 -21.572 1.00 45.25 94 ALA A O 1
ATOM 714 N N . PHE A 1 95 ? -4.371 8.890 -20.830 1.00 49.81 95 PHE A N 1
ATOM 715 C CA . PHE A 1 95 ? -5.191 7.823 -20.240 1.00 49.81 95 PHE A CA 1
ATOM 716 C C . PHE A 1 95 ? -6.359 7.485 -21.169 1.00 49.81 95 PHE A C 1
ATOM 718 O O . PHE A 1 95 ? -7.450 8.050 -21.082 1.00 49.81 95 PHE A O 1
ATOM 725 N N . ASN A 1 96 ? -6.151 6.559 -22.106 1.00 43.88 96 ASN A N 1
ATOM 726 C CA . ASN A 1 96 ? -7.288 5.959 -22.798 1.00 43.88 96 ASN A CA 1
ATOM 727 C C . ASN A 1 96 ? -8.084 5.133 -21.780 1.00 43.88 96 ASN A C 1
ATOM 729 O O . ASN A 1 96 ? -7.518 4.320 -21.060 1.00 43.88 96 ASN A O 1
ATOM 733 N N . HIS A 1 97 ? -9.406 5.299 -21.769 1.00 45.06 97 HIS A N 1
ATOM 734 C CA . HIS A 1 97 ? -10.358 4.655 -20.846 1.00 45.06 97 HIS A CA 1
ATOM 735 C C . HIS A 1 97 ? -10.305 3.106 -20.844 1.00 45.06 97 HIS A C 1
ATOM 737 O O . HIS A 1 97 ? -11.012 2.469 -20.078 1.00 45.06 97 HIS A O 1
ATOM 743 N N . SER A 1 98 ? -9.501 2.498 -21.724 1.00 49.72 98 SER A N 1
ATOM 744 C CA . SER A 1 98 ? -9.230 1.060 -21.806 1.00 49.72 98 SER A CA 1
ATOM 745 C C . SER A 1 98 ? -7.975 0.598 -21.049 1.00 49.72 98 SER A C 1
ATOM 747 O O . SER A 1 98 ? -7.661 -0.580 -21.134 1.00 49.72 98 SER A O 1
ATOM 749 N N . MET A 1 99 ? -7.221 1.510 -20.423 1.00 52.31 99 MET A N 1
ATOM 750 C CA . MET A 1 99 ? -5.946 1.237 -19.725 1.00 52.31 99 MET A CA 1
ATOM 751 C C . MET A 1 99 ? -6.056 1.377 -18.203 1.00 52.31 99 MET A C 1
ATOM 753 O O . MET A 1 99 ? -5.103 1.086 -17.492 1.00 52.31 99 MET A O 1
ATOM 757 N N . LEU A 1 100 ? -7.194 1.883 -17.715 1.00 54.28 100 LEU A N 1
ATOM 758 C CA . LEU A 1 100 ? -7.437 2.093 -16.295 1.00 54.28 100 LEU A CA 1
ATOM 759 C C . LEU A 1 100 ? -8.534 1.141 -15.824 1.00 54.28 100 LEU A C 1
ATOM 761 O O . LEU A 1 100 ? -9.720 1.400 -16.035 1.00 54.28 100 LEU A O 1
ATOM 765 N N . ASP A 1 101 ? -8.130 0.051 -15.180 1.00 58.84 101 ASP A N 1
ATOM 766 C CA . ASP A 1 101 ? -9.027 -0.736 -14.338 1.00 58.84 101 ASP A CA 1
ATOM 767 C C . ASP A 1 101 ? -9.153 -0.035 -12.972 1.00 58.84 101 ASP A C 1
ATOM 769 O O . ASP A 1 101 ? -8.175 0.481 -12.433 1.00 58.84 101 ASP A O 1
ATOM 773 N N . TYR A 1 102 ? -10.349 -0.019 -12.369 1.00 61.69 102 TYR A N 1
ATOM 774 C CA . TYR A 1 102 ? -10.625 0.697 -11.103 1.00 61.69 102 TYR A CA 1
ATOM 775 C C . TYR A 1 102 ? -9.732 0.291 -9.911 1.00 61.69 102 TYR A C 1
ATOM 777 O O . TYR A 1 102 ? -9.755 0.957 -8.882 1.00 61.69 102 TYR A O 1
ATOM 785 N N . ASN A 1 103 ? -8.950 -0.783 -10.036 1.00 72.00 103 ASN A N 1
ATOM 786 C CA . ASN A 1 103 ? -8.127 -1.345 -8.967 1.00 72.00 103 ASN A CA 1
ATOM 787 C C . ASN A 1 103 ? -6.711 -0.748 -8.885 1.00 72.00 103 ASN A C 1
ATOM 789 O O . ASN A 1 103 ? -5.903 -1.247 -8.113 1.00 72.00 103 ASN A O 1
ATOM 793 N N . GLN A 1 104 ? -6.396 0.255 -9.707 1.00 82.88 104 GLN A N 1
ATOM 794 C CA . GLN A 1 104 ? -5.070 0.880 -9.780 1.00 82.88 104 GLN A CA 1
ATOM 795 C C . GLN A 1 104 ? -4.906 2.083 -8.843 1.00 82.88 104 GLN A C 1
ATOM 797 O O . GLN A 1 104 ? -3.779 2.495 -8.571 1.00 82.88 104 GLN A O 1
ATOM 802 N N . PHE A 1 105 ? -6.014 2.659 -8.366 1.00 87.06 105 PHE A N 1
ATOM 803 C CA . PHE A 1 105 ? -5.995 3.806 -7.464 1.00 87.06 105 PHE A CA 1
ATOM 804 C C . PHE A 1 105 ? -6.121 3.366 -6.011 1.00 87.06 105 PHE A C 1
ATOM 806 O O . PHE A 1 105 ? -6.990 2.560 -5.673 1.00 87.06 105 PHE A O 1
ATOM 813 N N . HIS A 1 106 ? -5.286 3.946 -5.156 1.00 88.31 106 HIS A N 1
ATOM 814 C CA . HIS A 1 106 ? -5.294 3.701 -3.719 1.00 88.31 106 HIS A CA 1
ATOM 815 C C . HIS A 1 106 ? -5.200 5.019 -2.949 1.00 88.31 106 HIS A C 1
ATOM 817 O O . HIS A 1 106 ? -4.729 6.023 -3.482 1.00 88.31 106 HIS A O 1
ATOM 823 N N . PHE A 1 107 ? -5.644 4.980 -1.698 1.00 88.88 107 PHE A N 1
ATOM 824 C CA . PHE A 1 107 ? -5.429 6.023 -0.704 1.00 88.88 107 PHE A CA 1
ATOM 825 C C . PHE A 1 107 ? -4.675 5.385 0.454 1.00 88.88 107 PHE A C 1
ATOM 827 O O . PHE A 1 107 ? -5.056 4.287 0.868 1.00 88.88 107 PHE A O 1
ATOM 834 N N . ALA A 1 108 ? -3.581 6.011 0.876 1.00 89.69 108 ALA A N 1
ATOM 835 C CA . ALA A 1 108 ? -2.758 5.535 1.979 1.00 89.69 108 ALA A CA 1
ATOM 836 C C . ALA A 1 108 ? -1.897 6.668 2.544 1.00 89.69 108 ALA A C 1
ATOM 838 O O . ALA A 1 108 ? -1.495 7.561 1.791 1.00 89.69 108 ALA A O 1
ATOM 839 N N . GLU A 1 109 ? -1.575 6.593 3.830 1.00 88.75 109 GLU A N 1
ATOM 840 C CA . GLU A 1 109 ? -0.665 7.516 4.510 1.00 88.75 109 GLU A CA 1
ATOM 841 C C . GLU A 1 109 ? 0.783 7.042 4.309 1.00 88.75 109 GLU A C 1
ATOM 843 O O . GLU A 1 109 ? 1.351 6.314 5.125 1.00 88.75 109 GLU A O 1
ATOM 848 N N . ILE A 1 110 ? 1.404 7.420 3.188 1.00 88.38 110 ILE A N 1
ATOM 849 C CA . ILE A 1 110 ? 2.769 6.982 2.851 1.00 88.38 110 ILE A CA 1
ATOM 850 C C . ILE A 1 110 ? 3.834 8.015 3.228 1.00 88.38 110 ILE A C 1
ATOM 852 O O . ILE A 1 110 ? 5.029 7.699 3.227 1.00 88.38 110 ILE A O 1
ATOM 856 N N . THR A 1 111 ? 3.452 9.245 3.564 1.00 85.19 111 THR A N 1
ATOM 857 C CA . THR A 1 111 ? 4.378 10.272 4.047 1.00 85.19 111 THR A CA 1
ATOM 858 C C . THR A 1 111 ? 3.710 11.218 5.047 1.00 85.19 111 THR A C 1
ATOM 860 O O . THR A 1 111 ? 2.505 11.406 5.038 1.00 85.19 111 THR A O 1
ATOM 863 N N . LYS A 1 112 ? 4.510 11.831 5.931 1.00 73.00 112 LYS A N 1
ATOM 864 C CA . LYS A 1 112 ? 4.047 12.820 6.921 1.00 73.00 112 LYS A CA 1
ATOM 865 C C . LYS A 1 112 ? 4.595 14.196 6.562 1.00 73.00 112 LYS A C 1
ATOM 867 O O . LYS A 1 112 ? 5.799 14.452 6.706 1.00 73.00 112 LYS A O 1
ATOM 872 N N . TRP A 1 113 ? 3.734 15.100 6.098 1.00 63.44 113 TRP A N 1
ATOM 873 C CA . TRP A 1 113 ? 4.132 16.432 5.636 1.00 63.44 113 TRP A CA 1
ATOM 874 C C . TRP A 1 113 ? 4.207 17.451 6.774 1.00 63.44 113 TRP A C 1
ATOM 876 O O . TRP A 1 113 ? 3.283 18.215 7.016 1.00 63.44 113 TRP A O 1
ATOM 886 N N . GLY A 1 114 ? 5.366 17.542 7.434 1.00 53.81 114 GLY A N 1
ATOM 887 C CA . GLY A 1 114 ? 5.731 18.672 8.309 1.00 53.81 114 GLY A CA 1
ATOM 888 C C . GLY A 1 114 ? 5.010 18.742 9.663 1.00 53.81 114 GLY A C 1
ATOM 889 O O . GLY A 1 114 ? 5.657 19.078 10.656 1.00 53.81 114 GLY A O 1
ATOM 890 N N . ASP A 1 115 ? 3.742 18.346 9.728 1.00 52.16 115 ASP A N 1
ATOM 891 C CA . ASP A 1 115 ? 2.958 18.179 10.943 1.00 52.16 115 ASP A CA 1
ATOM 892 C C . ASP A 1 115 ? 2.752 16.681 11.196 1.00 52.16 115 ASP A C 1
ATOM 894 O O . ASP A 1 115 ? 2.187 15.960 10.386 1.00 52.16 115 ASP A O 1
ATOM 898 N N . GLN A 1 116 ? 3.206 16.181 12.348 1.00 51.78 116 GLN A N 1
ATOM 899 C CA . GLN A 1 116 ? 3.089 14.754 12.701 1.00 51.78 116 GLN A CA 1
ATOM 900 C C . GLN A 1 116 ? 1.656 14.298 13.035 1.00 51.78 116 GLN A C 1
ATOM 902 O O . GLN A 1 116 ? 1.465 13.167 13.467 1.00 51.78 116 GLN A O 1
ATOM 907 N N . ASN A 1 117 ? 0.682 15.194 12.867 1.00 54.66 117 ASN A N 1
ATOM 908 C CA . ASN A 1 117 ? -0.747 14.936 13.029 1.00 54.66 117 ASN A CA 1
ATOM 909 C C . ASN A 1 117 ? -1.496 15.069 11.694 1.00 54.66 117 ASN A C 1
ATOM 911 O O . ASN A 1 117 ? -2.722 15.176 11.701 1.00 54.66 117 ASN A O 1
ATOM 915 N N . ASP A 1 118 ? -0.765 15.165 10.584 1.00 61.81 118 ASP A N 1
ATOM 916 C CA . ASP A 1 118 ? -1.352 15.047 9.264 1.00 61.81 118 ASP A CA 1
ATOM 917 C C . ASP A 1 118 ? -1.907 13.619 9.118 1.00 61.81 118 ASP A C 1
ATOM 919 O O . ASP A 1 118 ? -1.168 12.663 9.312 1.00 61.81 1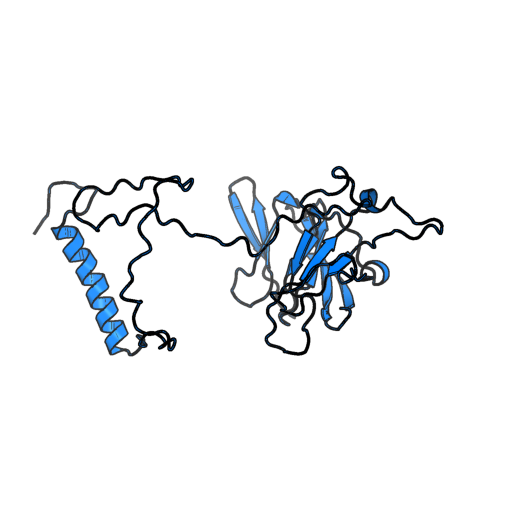18 ASP A O 1
ATOM 923 N N . LEU A 1 119 ? -3.219 13.499 8.896 1.00 63.41 119 LEU A N 1
ATOM 924 C CA . LEU A 1 119 ? -3.940 12.237 8.658 1.00 63.41 119 LEU A CA 1
ATOM 925 C C . LEU A 1 119 ? -4.462 12.218 7.214 1.00 63.41 119 LEU A C 1
ATOM 927 O O . LEU A 1 119 ? -5.580 11.771 6.941 1.00 63.41 119 LEU A O 1
ATOM 931 N N . HIS A 1 120 ? -3.742 12.873 6.308 1.00 73.56 120 HIS A N 1
ATOM 932 C CA . HIS A 1 120 ? -4.139 12.995 4.922 1.00 73.56 120 HIS A CA 1
ATOM 933 C C . HIS A 1 120 ? -3.519 11.884 4.087 1.00 73.56 120 HIS A C 1
ATOM 935 O O . HIS A 1 120 ? -2.321 11.870 3.836 1.00 73.56 120 HIS A O 1
ATOM 941 N N . ASP A 1 121 ? -4.379 11.010 3.576 1.00 82.62 121 ASP A N 1
ATOM 942 C CA . ASP A 1 121 ? -3.967 9.999 2.614 1.00 82.62 121 ASP A CA 1
ATOM 943 C C . ASP A 1 121 ? -3.494 10.648 1.306 1.00 82.62 121 ASP A C 1
ATOM 945 O O . ASP A 1 121 ? -4.128 11.570 0.763 1.00 82.62 121 ASP A O 1
ATOM 949 N N . GLU A 1 122 ? -2.417 10.106 0.747 1.00 85.56 122 GLU A N 1
ATOM 950 C CA . GLU A 1 122 ? -1.989 10.388 -0.614 1.00 85.56 122 GLU A CA 1
ATOM 951 C C . GLU A 1 122 ? -2.834 9.626 -1.638 1.00 85.56 122 GLU A C 1
ATOM 953 O O . GLU A 1 122 ? -3.256 8.493 -1.412 1.00 85.56 122 GLU A O 1
ATOM 958 N N . LEU A 1 123 ? -3.016 10.217 -2.826 1.00 86.75 123 LEU A N 1
ATOM 959 C CA . LEU A 1 123 ? -3.575 9.491 -3.966 1.00 86.75 123 LEU A CA 1
ATOM 960 C C . LEU A 1 123 ? -2.458 8.724 -4.673 1.00 86.75 123 LEU A C 1
ATOM 962 O O . LEU A 1 123 ? -1.530 9.314 -5.224 1.00 86.75 123 LEU A O 1
ATOM 966 N N . ILE A 1 124 ? -2.581 7.406 -4.708 1.00 88.31 124 ILE A N 1
ATOM 967 C CA . ILE A 1 124 ? -1.592 6.494 -5.276 1.00 88.31 124 ILE A CA 1
ATOM 968 C C . ILE A 1 124 ? -2.134 5.877 -6.562 1.00 88.31 124 ILE A C 1
ATOM 970 O O . ILE A 1 124 ? -3.314 5.541 -6.656 1.00 88.31 124 ILE A O 1
ATOM 974 N N . LEU A 1 125 ? -1.248 5.704 -7.541 1.00 88.19 125 LEU A N 1
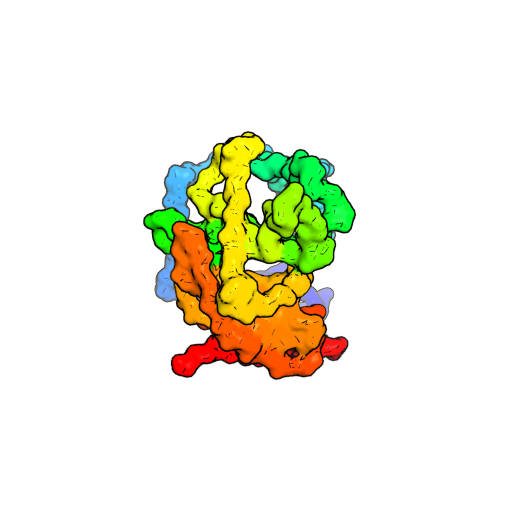ATOM 975 C CA . LEU A 1 125 ? -1.492 5.011 -8.798 1.00 88.19 125 LEU A CA 1
ATOM 976 C C . LEU A 1 125 ? -0.463 3.888 -8.987 1.00 88.19 125 LEU A C 1
ATOM 978 O O . LEU A 1 125 ? 0.731 4.142 -9.187 1.00 88.19 125 LEU A O 1
ATOM 982 N N . ILE A 1 126 ? -0.955 2.650 -8.978 1.00 89.12 126 ILE A N 1
ATOM 983 C CA . ILE A 1 126 ? -0.197 1.443 -9.304 1.00 89.12 126 ILE A CA 1
ATOM 984 C C . ILE A 1 126 ? -0.513 1.028 -10.731 1.00 89.12 126 ILE A C 1
ATOM 986 O O . ILE A 1 126 ? -1.670 0.780 -11.063 1.00 89.12 126 ILE A O 1
ATOM 990 N N . MET A 1 127 ? 0.514 0.916 -11.569 1.00 84.38 127 MET A N 1
ATOM 991 C CA . MET A 1 127 ? 0.323 0.557 -12.971 1.00 84.38 127 MET A CA 1
ATOM 992 C C . MET A 1 127 ? 0.834 -0.841 -13.276 1.00 84.38 127 MET A C 1
ATOM 994 O O . MET A 1 127 ? 2.013 -1.147 -13.075 1.00 84.38 127 MET A O 1
ATOM 998 N N . ASP A 1 128 ? -0.042 -1.670 -13.841 1.00 84.31 128 ASP A N 1
ATOM 999 C CA . ASP A 1 128 ? 0.334 -3.011 -14.257 1.00 84.31 128 ASP A CA 1
ATOM 1000 C C . ASP A 1 128 ? 1.392 -2.946 -15.370 1.00 84.31 128 ASP A C 1
ATOM 1002 O O . ASP A 1 128 ? 1.426 -2.006 -16.175 1.00 84.31 128 ASP A O 1
ATOM 1006 N N . PRO A 1 129 ? 2.256 -3.969 -15.486 1.00 78.56 129 PRO A N 1
ATOM 1007 C CA . PRO A 1 129 ? 3.266 -4.019 -16.540 1.00 78.56 129 PRO A CA 1
ATOM 1008 C C . PRO A 1 129 ? 2.684 -3.866 -17.954 1.00 78.56 129 PRO A C 1
ATOM 1010 O O . PRO A 1 129 ? 3.333 -3.279 -18.816 1.00 78.56 129 PRO A O 1
ATOM 1013 N N . ALA A 1 130 ? 1.466 -4.371 -18.183 1.00 77.06 130 ALA A N 1
ATOM 1014 C CA . ALA A 1 130 ? 0.777 -4.291 -19.471 1.00 77.06 130 ALA A CA 1
ATOM 1015 C C . ALA A 1 130 ? 0.271 -2.875 -19.803 1.00 77.06 130 ALA A C 1
ATOM 1017 O O . ALA A 1 130 ? 0.225 -2.502 -20.972 1.00 77.06 130 ALA A O 1
ATOM 1018 N N . ASP A 1 131 ? -0.056 -2.067 -18.794 1.00 75.56 131 ASP A N 1
ATOM 1019 C CA . ASP A 1 131 ? -0.595 -0.715 -18.995 1.00 75.56 131 ASP A CA 1
ATOM 1020 C C . ASP A 1 131 ? 0.512 0.330 -19.169 1.00 75.56 131 ASP A C 1
ATOM 1022 O O . ASP A 1 131 ? 0.287 1.435 -19.666 1.00 75.56 131 ASP A O 1
ATOM 1026 N N . ARG A 1 132 ? 1.752 -0.039 -18.833 1.00 75.69 132 ARG A N 1
ATOM 1027 C CA . ARG A 1 132 ? 2.930 0.816 -18.995 1.00 75.69 132 ARG A CA 1
ATOM 1028 C C . ARG A 1 132 ? 3.446 0.895 -20.429 1.00 75.69 132 ARG A C 1
ATOM 1030 O O . ARG A 1 132 ? 4.405 1.611 -20.653 1.00 75.69 132 ARG A O 1
ATOM 1037 N N . GLU A 1 133 ? 2.845 0.259 -21.433 1.00 65.88 133 GLU A N 1
ATOM 1038 C CA . GLU A 1 133 ? 3.395 0.198 -22.807 1.00 65.88 133 GLU A CA 1
ATOM 1039 C C . GLU A 1 133 ? 3.692 1.562 -23.485 1.00 65.88 133 GLU A C 1
ATOM 1041 O O . GLU A 1 133 ? 4.464 1.620 -24.447 1.00 65.88 133 GLU A O 1
ATOM 1046 N N . PHE A 1 134 ? 3.153 2.676 -22.977 1.00 60.88 134 PHE A N 1
ATOM 1047 C CA . PHE A 1 134 ? 3.460 4.025 -23.460 1.00 60.88 134 PHE A CA 1
ATOM 1048 C C . PHE A 1 134 ? 4.785 4.541 -22.896 1.00 60.88 134 PHE A C 1
ATOM 1050 O O . PHE A 1 134 ? 4.853 5.194 -21.853 1.00 60.88 134 PHE A O 1
ATOM 1057 N N . ALA A 1 135 ? 5.849 4.271 -23.645 1.00 58.59 135 ALA A N 1
ATOM 1058 C CA . ALA A 1 135 ? 7.130 4.928 -23.470 1.00 58.59 135 ALA A CA 1
ATOM 1059 C C . ALA A 1 135 ? 7.220 6.220 -24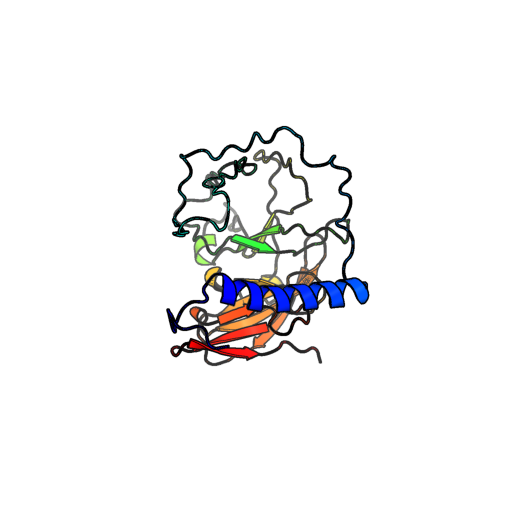.297 1.00 58.59 135 ALA A C 1
ATOM 1061 O O . ALA A 1 135 ? 6.694 6.321 -25.411 1.00 58.59 135 ALA A O 1
ATOM 1062 N N . ASN A 1 136 ? 7.918 7.217 -23.763 1.00 62.84 136 ASN A N 1
ATOM 1063 C CA . ASN A 1 136 ? 8.324 8.400 -24.505 1.00 62.84 136 ASN A CA 1
ATOM 1064 C C . ASN A 1 136 ? 9.295 8.015 -25.651 1.00 62.84 136 ASN A C 1
ATOM 1066 O O . ASN A 1 136 ? 9.720 6.867 -25.794 1.00 62.84 136 ASN A O 1
ATOM 1070 N N . ALA A 1 137 ? 9.694 8.985 -26.478 1.00 59.53 137 ALA A N 1
ATOM 1071 C CA . ALA A 1 137 ? 10.589 8.738 -27.617 1.00 59.53 137 ALA A CA 1
ATOM 1072 C C . ALA A 1 137 ? 11.967 8.138 -27.245 1.00 59.53 137 ALA A C 1
ATOM 1074 O O . ALA A 1 137 ? 12.661 7.635 -28.129 1.00 59.53 137 ALA A O 1
ATOM 1075 N N . ASN A 1 138 ? 12.359 8.186 -25.967 1.00 62.16 138 ASN A N 1
ATOM 1076 C CA . ASN A 1 138 ? 13.609 7.631 -25.448 1.00 62.16 138 ASN A CA 1
ATOM 1077 C C . ASN A 1 138 ? 13.455 6.201 -24.905 1.00 62.16 138 ASN A C 1
ATOM 1079 O O . ASN A 1 138 ? 14.461 5.579 -24.573 1.00 62.16 138 ASN A O 1
ATOM 1083 N N . GLY A 1 139 ? 12.233 5.663 -24.854 1.00 56.94 139 GLY A N 1
ATOM 1084 C CA . GLY A 1 139 ? 11.954 4.354 -24.268 1.00 56.94 139 GLY A CA 1
ATOM 1085 C C . GLY A 1 139 ? 11.672 4.387 -22.764 1.00 56.94 139 GLY A C 1
ATOM 1086 O O . GLY A 1 139 ? 11.467 3.320 -22.193 1.00 56.94 139 GLY A O 1
ATOM 1087 N N . ASP A 1 140 ? 11.614 5.567 -22.135 1.00 60.84 140 ASP A N 1
ATOM 1088 C CA . ASP A 1 140 ? 11.207 5.683 -20.731 1.00 60.84 140 ASP A CA 1
ATOM 1089 C C . ASP A 1 140 ? 9.680 5.673 -20.649 1.00 60.84 140 ASP A C 1
ATOM 1091 O O . ASP A 1 140 ? 9.011 6.440 -21.347 1.00 60.84 140 ASP A O 1
ATOM 1095 N N . HIS A 1 141 ? 9.124 4.818 -19.796 1.00 62.81 141 HIS A N 1
ATOM 1096 C CA . HIS A 1 141 ? 7.692 4.795 -19.514 1.00 62.81 141 HIS A CA 1
ATOM 1097 C C . HIS A 1 141 ? 7.236 6.155 -18.962 1.00 62.81 141 HIS A C 1
ATOM 1099 O O . HIS A 1 141 ? 7.928 6.750 -18.141 1.00 62.81 14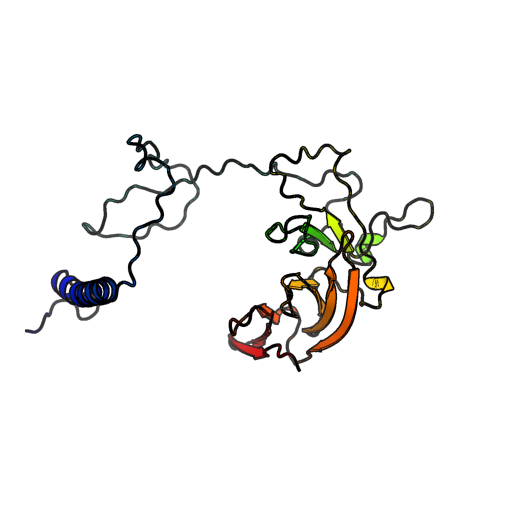1 HIS A O 1
ATOM 1105 N N . ILE A 1 142 ? 6.090 6.667 -19.432 1.00 64.88 142 ILE A N 1
ATOM 1106 C CA . ILE A 1 142 ? 5.546 7.970 -18.984 1.00 64.88 142 ILE A CA 1
ATOM 1107 C C . ILE A 1 142 ? 5.176 7.945 -17.490 1.00 64.88 142 ILE A C 1
ATOM 1109 O O . ILE A 1 142 ? 5.181 8.984 -16.840 1.00 64.88 142 ILE A O 1
ATOM 1113 N N . PHE A 1 143 ? 4.898 6.755 -16.963 1.00 71.19 143 PHE A N 1
ATOM 1114 C CA . PHE A 1 143 ? 4.592 6.494 -15.564 1.00 71.19 143 PHE A CA 1
ATOM 1115 C C . PHE A 1 143 ? 5.383 5.276 -15.094 1.00 71.19 143 PHE A C 1
ATOM 1117 O O . PHE A 1 143 ? 5.552 4.297 -15.837 1.00 71.19 143 PHE A O 1
ATOM 1124 N N . SER A 1 144 ? 5.848 5.325 -13.852 1.00 81.88 144 SER A N 1
ATOM 1125 C CA . SER A 1 144 ? 6.510 4.201 -13.199 1.00 81.88 144 SER A CA 1
ATOM 1126 C C . SER A 1 144 ? 5.484 3.184 -12.674 1.00 81.88 144 SER A C 1
ATOM 1128 O O . SER A 1 144 ? 4.281 3.301 -12.912 1.00 81.88 144 SER A O 1
ATOM 1130 N N . TYR A 1 145 ? 5.959 2.122 -12.017 1.00 87.69 145 TYR A N 1
ATOM 1131 C CA . TYR A 1 145 ? 5.075 1.124 -11.403 1.00 87.69 145 TYR A CA 1
ATOM 1132 C C . TYR A 1 145 ? 4.256 1.714 -10.243 1.00 87.69 145 TYR A C 1
ATOM 1134 O O . TYR A 1 145 ? 3.065 1.440 -10.147 1.00 87.69 145 TYR A O 1
ATOM 1142 N N . PHE A 1 146 ? 4.882 2.542 -9.400 1.00 91.12 146 PHE A N 1
ATOM 1143 C CA . PHE A 1 146 ? 4.259 3.190 -8.248 1.00 91.12 146 PHE A CA 1
ATOM 1144 C C . PHE A 1 146 ? 4.435 4.699 -8.387 1.00 91.12 146 PHE A C 1
ATOM 1146 O O . PHE A 1 146 ? 5.540 5.224 -8.265 1.00 91.12 146 PHE A O 1
ATOM 1153 N N . ASN A 1 147 ? 3.316 5.387 -8.599 1.00 88.00 147 ASN A N 1
ATOM 1154 C CA . ASN A 1 147 ? 3.238 6.838 -8.660 1.00 88.00 147 ASN A CA 1
ATOM 1155 C C . ASN A 1 147 ? 2.335 7.333 -7.526 1.00 88.00 147 ASN A C 1
ATOM 1157 O O . ASN A 1 147 ? 1.356 6.668 -7.186 1.00 88.00 147 ASN A O 1
ATOM 1161 N N . TYR A 1 148 ? 2.612 8.506 -6.970 1.00 87.81 148 TYR A N 1
ATOM 1162 C CA . TYR A 1 148 ? 1.714 9.134 -6.004 1.00 87.81 148 TYR A CA 1
ATOM 1163 C C . TYR A 1 148 ? 1.589 10.638 -6.226 1.00 87.81 148 TYR A C 1
ATOM 1165 O O . TYR A 1 148 ? 2.485 11.294 -6.766 1.00 87.81 148 TYR A O 1
ATOM 1173 N N . LEU A 1 149 ? 0.450 11.175 -5.805 1.00 84.38 149 LEU A N 1
ATOM 1174 C CA . LEU A 1 149 ? 0.200 12.596 -5.665 1.00 84.38 149 LEU A CA 1
ATOM 1175 C C . LEU A 1 149 ? 0.221 12.944 -4.176 1.00 84.38 149 LEU A C 1
ATOM 1177 O O . LEU A 1 149 ? -0.640 12.461 -3.437 1.00 84.38 149 LEU A O 1
ATOM 1181 N N . PRO A 1 150 ? 1.177 13.785 -3.742 1.00 80.19 150 PRO A N 1
ATOM 1182 C CA . PRO A 1 150 ? 1.199 14.316 -2.390 1.00 80.19 150 PRO A CA 1
ATOM 1183 C C . PRO A 1 150 ? -0.110 15.003 -2.019 1.00 80.19 150 PRO A C 1
ATOM 1185 O O . PRO A 1 150 ? -0.620 15.822 -2.793 1.00 80.19 150 PRO A O 1
ATOM 1188 N N . ASN A 1 151 ? -0.595 14.734 -0.812 1.00 77.25 151 ASN A N 1
ATOM 1189 C CA . ASN A 1 151 ? -1.699 15.464 -0.223 1.00 77.25 151 ASN A CA 1
ATOM 1190 C C . ASN A 1 151 ? -1.172 16.341 0.914 1.00 77.25 151 ASN A C 1
ATOM 1192 O O . ASN A 1 151 ? -0.842 15.857 1.983 1.00 77.25 151 ASN A O 1
ATOM 1196 N N . ASN A 1 152 ? -1.096 17.651 0.681 1.00 71.25 152 ASN A N 1
ATOM 1197 C CA . ASN A 1 152 ? -0.583 18.596 1.679 1.00 71.25 152 ASN A CA 1
ATOM 1198 C C . ASN A 1 152 ? -1.701 19.185 2.564 1.00 71.25 152 ASN A C 1
ATOM 1200 O O . ASN A 1 152 ? -1.526 20.268 3.127 1.00 71.25 152 ASN A O 1
ATOM 1204 N N . GLY A 1 153 ? -2.884 18.561 2.594 1.00 66.50 153 GLY A N 1
ATOM 1205 C CA . GLY A 1 153 ? -4.022 19.027 3.389 1.00 66.50 153 GLY A CA 1
ATOM 1206 C C . GLY A 1 153 ? -4.672 20.324 2.910 1.00 66.50 153 GLY A C 1
ATOM 1207 O O . GLY A 1 153 ? -5.413 20.950 3.665 1.00 66.50 153 GLY A O 1
ATOM 1208 N N . ASP A 1 154 ? -4.408 20.757 1.672 1.00 65.69 154 ASP A N 1
ATOM 1209 C CA . ASP A 1 154 ? -5.046 21.945 1.097 1.00 65.69 154 ASP A CA 1
ATOM 1210 C C . ASP A 1 154 ? -6.421 21.581 0.498 1.00 65.69 154 ASP A C 1
ATOM 1212 O O . ASP A 1 154 ? -6.480 20.967 -0.573 1.00 65.69 154 ASP A O 1
ATOM 1216 N N . PRO A 1 155 ? -7.548 21.978 1.128 1.00 59.06 155 PRO A N 1
ATOM 1217 C CA . PRO A 1 155 ? -8.886 21.702 0.603 1.00 59.06 155 PRO A CA 1
ATOM 1218 C C . PRO A 1 155 ? -9.204 22.510 -0.664 1.00 59.06 155 PRO A C 1
ATOM 1220 O O . PRO A 1 155 ? -10.182 22.221 -1.351 1.00 59.06 155 PRO A O 1
ATOM 1223 N N . TYR A 1 156 ? -8.400 23.532 -0.974 1.00 54.25 156 TYR A N 1
ATOM 1224 C CA . TYR A 1 156 ? -8.518 24.382 -2.153 1.00 54.25 156 TYR A CA 1
ATOM 1225 C C . TYR A 1 156 ? -7.407 24.106 -3.152 1.00 54.25 156 TYR A C 1
ATOM 1227 O O . TYR A 1 156 ? -6.989 25.031 -3.852 1.00 54.25 156 TYR A O 1
ATOM 1235 N N . TYR A 1 157 ? -6.944 22.857 -3.252 1.00 53.03 157 TYR A N 1
ATOM 1236 C CA . TYR A 1 157 ? -6.026 22.465 -4.310 1.00 53.03 157 TYR A CA 1
ATOM 1237 C C . TYR A 1 157 ? -6.674 22.773 -5.669 1.00 53.03 157 TYR A C 1
ATOM 1239 O O . TYR A 1 157 ? -7.466 22.002 -6.217 1.00 53.03 157 TYR A O 1
ATOM 1247 N N . TYR A 1 158 ? -6.380 23.961 -6.201 1.00 47.34 158 TYR A N 1
ATOM 1248 C CA . TYR A 1 158 ? -6.745 24.373 -7.540 1.00 47.34 158 TYR A CA 1
ATOM 1249 C C . TYR A 1 158 ? -5.865 23.534 -8.458 1.00 47.34 158 TYR A C 1
ATOM 1251 O O . TYR A 1 158 ? -4.736 23.897 -8.785 1.00 47.34 158 TYR A O 1
ATOM 1259 N N . MET A 1 159 ? -6.390 22.357 -8.780 1.00 53.47 159 MET A N 1
ATOM 1260 C CA . MET A 1 159 ? -5.883 21.413 -9.760 1.00 53.47 159 MET A CA 1
ATOM 1261 C C . MET A 1 159 ? -5.980 22.080 -11.146 1.00 53.47 159 MET A C 1
ATOM 1263 O O . MET A 1 159 ? -6.879 21.779 -11.933 1.00 53.47 159 MET A O 1
ATOM 1267 N N . ASP A 1 160 ? -5.130 23.069 -11.427 1.00 50.56 160 ASP A N 1
ATOM 1268 C CA . ASP A 1 160 ? -4.788 23.376 -12.809 1.00 50.56 160 ASP A CA 1
ATOM 1269 C C . ASP A 1 160 ? -3.756 22.336 -13.280 1.00 50.56 160 ASP A C 1
ATOM 1271 O O . ASP A 1 160 ? -3.030 21.742 -12.485 1.00 50.56 160 ASP A O 1
ATOM 1275 N N . ASP A 1 161 ? -3.724 22.051 -14.579 1.00 52.72 161 ASP A N 1
ATOM 1276 C CA . ASP A 1 161 ? -2.823 21.043 -15.168 1.00 52.72 161 ASP A CA 1
ATOM 1277 C C . ASP A 1 161 ? -1.327 21.337 -14.892 1.00 52.72 161 ASP A C 1
ATOM 1279 O O . ASP A 1 161 ? -0.473 20.476 -15.073 1.00 52.72 161 ASP A O 1
ATOM 1283 N N . ALA A 1 162 ? -0.982 22.547 -14.432 1.00 53.78 162 ALA A N 1
ATOM 1284 C CA . ALA A 1 162 ? 0.384 22.944 -14.109 1.00 53.78 162 ALA A CA 1
ATOM 1285 C C . ALA A 1 162 ? 0.772 22.712 -12.633 1.00 53.78 162 ALA A C 1
ATOM 1287 O O . ALA A 1 162 ? 1.964 22.799 -12.324 1.00 53.78 162 ALA A O 1
ATOM 1288 N N . THR A 1 163 ? -0.172 22.414 -11.730 1.00 56.59 163 THR A N 1
ATOM 1289 C CA . THR A 1 163 ? 0.103 22.158 -10.301 1.00 56.59 163 THR A CA 1
ATOM 1290 C C . THR A 1 163 ? 0.129 20.675 -9.927 1.00 56.59 163 THR A C 1
ATOM 1292 O O . THR A 1 163 ? 0.767 20.322 -8.936 1.00 56.59 163 THR A O 1
ATOM 1295 N N . ILE A 1 164 ? -0.476 19.791 -10.729 1.00 65.62 164 ILE A N 1
ATOM 1296 C CA . ILE A 1 164 ? -0.459 18.338 -10.499 1.00 65.62 164 ILE A CA 1
ATOM 1297 C C . ILE A 1 164 ? 0.898 17.761 -10.909 1.00 65.62 164 ILE A C 1
ATOM 1299 O O . ILE A 1 164 ? 1.199 17.614 -12.093 1.00 65.62 164 ILE A O 1
ATOM 1303 N N . SER A 1 165 ? 1.705 17.375 -9.923 1.00 74.25 165 SER A N 1
ATOM 1304 C CA . SER A 1 165 ? 2.984 16.702 -10.154 1.00 74.25 165 SER A CA 1
ATOM 1305 C C . SER A 1 165 ? 2.962 15.305 -9.546 1.00 74.25 165 SER A C 1
ATOM 1307 O O . SER A 1 165 ? 3.231 15.146 -8.356 1.00 74.25 165 SER A O 1
ATOM 1309 N N . TRP A 1 166 ? 2.683 14.297 -10.376 1.00 80.44 166 TRP A N 1
ATOM 1310 C CA . TRP A 1 166 ? 2.905 12.897 -10.011 1.00 80.44 166 TRP A CA 1
ATOM 1311 C C . TRP A 1 166 ? 4.379 12.678 -9.671 1.00 80.44 166 TRP A C 1
ATOM 1313 O O . TRP A 1 166 ? 5.265 13.177 -10.371 1.00 80.44 166 TRP A O 1
ATOM 1323 N N . GLN A 1 167 ? 4.629 11.958 -8.583 1.00 85.12 167 GLN A N 1
ATOM 1324 C CA . GLN A 1 167 ? 5.965 11.567 -8.155 1.00 85.12 167 GLN A CA 1
ATOM 1325 C C . GLN A 1 167 ? 6.124 10.055 -8.251 1.00 85.12 167 GLN A C 1
ATOM 1327 O O . GLN A 1 167 ? 5.235 9.304 -7.851 1.00 85.12 167 GLN A O 1
ATOM 1332 N N . ASP A 1 168 ? 7.276 9.628 -8.758 1.00 86.81 168 ASP A N 1
ATOM 1333 C CA . ASP A 1 168 ? 7.639 8.220 -8.883 1.00 86.81 168 ASP A CA 1
ATOM 1334 C C . ASP A 1 168 ? 8.278 7.700 -7.592 1.00 86.81 168 ASP A C 1
ATOM 1336 O O . ASP A 1 168 ? 9.167 8.339 -7.020 1.00 86.81 168 ASP A O 1
ATOM 1340 N N . VAL A 1 169 ? 7.884 6.495 -7.182 1.00 89.94 169 VAL A N 1
ATOM 1341 C CA . VAL A 1 169 ? 8.505 5.743 -6.087 1.00 89.94 169 VAL A CA 1
ATOM 1342 C C . VAL A 1 169 ? 9.153 4.488 -6.665 1.00 89.94 169 VAL A C 1
ATOM 1344 O O . VAL A 1 169 ? 8.481 3.559 -7.117 1.00 89.94 169 VAL A O 1
ATOM 1347 N N . ASP A 1 170 ? 10.485 4.430 -6.632 1.00 89.06 170 ASP A N 1
ATOM 1348 C CA . ASP A 1 170 ? 11.237 3.280 -7.146 1.00 89.06 170 ASP A CA 1
ATOM 1349 C C . ASP A 1 170 ? 11.268 2.125 -6.138 1.00 89.06 170 ASP A C 1
ATOM 1351 O O . ASP A 1 170 ? 12.289 1.839 -5.521 1.00 89.06 170 ASP A O 1
ATOM 1355 N N . ILE A 1 171 ? 10.134 1.455 -5.949 1.00 91.31 171 ILE A N 1
ATOM 1356 C CA . ILE A 1 171 ? 10.018 0.297 -5.052 1.00 91.31 171 ILE A CA 1
ATOM 1357 C C . ILE A 1 171 ? 10.561 -0.998 -5.685 1.00 91.31 171 ILE A C 1
ATOM 1359 O O . ILE A 1 171 ? 11.067 -1.887 -4.991 1.00 91.31 171 ILE A O 1
ATOM 1363 N N . VAL A 1 172 ? 10.499 -1.087 -7.017 1.00 89.62 172 VAL A N 1
ATOM 1364 C CA . VAL A 1 172 ? 10.961 -2.240 -7.807 1.00 89.62 172 VAL A CA 1
ATOM 1365 C C . VAL A 1 172 ? 12.486 -2.294 -7.830 1.00 89.62 172 VAL A C 1
ATOM 1367 O O . VAL A 1 172 ? 13.073 -3.361 -7.638 1.00 89.62 172 VAL A O 1
ATOM 1370 N N . GLY A 1 173 ? 13.152 -1.144 -7.972 1.00 86.25 173 GLY A N 1
ATOM 1371 C CA . GLY A 1 173 ? 14.603 -1.026 -7.839 1.00 86.25 173 GLY A CA 1
ATOM 1372 C C . GLY A 1 173 ? 15.120 -1.410 -6.449 1.00 86.25 173 GLY A C 1
ATOM 1373 O O . GLY A 1 173 ? 16.266 -1.846 -6.332 1.00 86.25 173 GLY A O 1
ATOM 1374 N N . GLN A 1 174 ? 14.270 -1.350 -5.414 1.00 85.44 174 GLN A N 1
ATOM 1375 C CA . GLN A 1 174 ? 14.572 -1.829 -4.054 1.00 85.44 174 GLN A CA 1
ATOM 1376 C C . GLN A 1 174 ? 14.301 -3.333 -3.853 1.00 85.44 174 GLN A C 1
ATOM 1378 O O . GLN A 1 174 ? 14.425 -3.842 -2.740 1.00 85.44 174 GLN A O 1
ATOM 1383 N N . GLY A 1 175 ? 13.966 -4.071 -4.917 1.00 87.62 175 GLY A N 1
ATOM 1384 C CA . GLY A 1 175 ? 13.799 -5.527 -4.892 1.00 87.62 175 GLY A CA 1
ATOM 1385 C C . GLY A 1 175 ? 12.368 -6.014 -4.664 1.00 87.62 175 GLY A C 1
ATOM 1386 O O . GLY A 1 175 ? 12.149 -7.226 -4.645 1.00 87.62 175 GLY A O 1
ATOM 1387 N N . THR A 1 176 ? 11.403 -5.104 -4.535 1.00 90.19 176 THR A N 1
ATOM 1388 C CA . THR A 1 176 ? 9.983 -5.460 -4.421 1.00 90.19 176 THR A CA 1
ATOM 1389 C C . THR A 1 176 ? 9.482 -6.025 -5.750 1.00 90.19 176 THR A C 1
ATOM 1391 O O . THR A 1 176 ? 9.756 -5.433 -6.799 1.00 90.19 176 THR A O 1
ATOM 1394 N N . PRO A 1 177 ? 8.756 -7.157 -5.756 1.00 87.81 177 PRO A N 1
ATOM 1395 C CA . PRO A 1 177 ? 8.174 -7.679 -6.983 1.00 87.81 177 PRO A CA 1
ATOM 1396 C C . PRO A 1 177 ? 7.094 -6.736 -7.530 1.00 87.81 177 PRO A C 1
ATOM 1398 O O . PRO A 1 177 ? 6.326 -6.145 -6.774 1.00 87.81 177 PRO A O 1
ATOM 1401 N N . GLU A 1 178 ? 7.006 -6.639 -8.857 1.00 88.88 178 GLU A N 1
ATOM 1402 C CA . GLU A 1 178 ? 5.861 -6.001 -9.506 1.00 88.88 178 GLU A CA 1
ATOM 1403 C C . GLU A 1 178 ? 4.648 -6.921 -9.401 1.00 88.88 178 GLU A C 1
ATOM 1405 O O . GLU A 1 178 ? 4.641 -8.045 -9.914 1.00 88.88 178 GLU A O 1
ATOM 1410 N N . CYS A 1 179 ? 3.620 -6.435 -8.725 1.00 88.31 179 CYS A N 1
ATOM 1411 C CA . CYS A 1 179 ? 2.389 -7.156 -8.485 1.00 88.31 179 CYS A CA 1
ATOM 1412 C C . CYS A 1 179 ? 1.272 -6.523 -9.295 1.00 88.31 179 CYS A C 1
ATOM 1414 O O . CYS A 1 179 ? 1.275 -5.325 -9.554 1.00 88.31 179 CYS A O 1
ATOM 1416 N N . LEU A 1 180 ? 0.311 -7.339 -9.721 1.00 87.62 180 LEU A N 1
ATOM 1417 C CA . LEU A 1 180 ? -0.866 -6.794 -10.385 1.00 87.62 180 LEU A CA 1
ATOM 1418 C C . LEU A 1 180 ? -1.590 -5.877 -9.394 1.00 87.62 180 LEU A C 1
ATOM 1420 O O . LEU A 1 180 ? -1.820 -6.285 -8.255 1.00 87.62 180 LEU A O 1
ATOM 1424 N N . SER A 1 181 ? -1.981 -4.690 -9.839 1.00 87.44 181 SER A N 1
ATOM 1425 C CA . SER A 1 181 ? -2.711 -3.653 -9.095 1.00 87.44 181 SER A CA 1
ATOM 1426 C C . SER A 1 181 ? -3.863 -4.220 -8.262 1.00 87.44 181 SER A C 1
ATOM 1428 O O . SER A 1 181 ? -3.985 -3.932 -7.075 1.00 87.44 181 SER A O 1
ATOM 1430 N N . ARG A 1 182 ? -4.634 -5.170 -8.814 1.00 86.44 182 ARG A N 1
ATOM 1431 C CA . ARG A 1 182 ? -5.706 -5.896 -8.093 1.00 86.44 182 ARG A CA 1
ATOM 1432 C C . ARG A 1 182 ? -5.268 -6.562 -6.778 1.00 86.44 182 ARG A C 1
ATOM 1434 O O . ARG A 1 182 ? -6.099 -6.767 -5.889 1.00 86.44 182 ARG A O 1
ATOM 1441 N N . GLY A 1 183 ? -3.994 -6.925 -6.671 1.00 88.94 183 GLY A N 1
ATOM 1442 C CA . GLY A 1 183 ? -3.359 -7.553 -5.516 1.00 88.94 183 GLY A CA 1
ATOM 1443 C C . GLY A 1 183 ? -2.590 -6.600 -4.612 1.00 88.94 183 GLY A C 1
ATOM 1444 O O . GLY A 1 183 ? -2.105 -7.047 -3.578 1.00 88.94 183 GLY A O 1
ATOM 1445 N N . VAL A 1 184 ? -2.474 -5.322 -4.974 1.00 92.94 184 VAL A N 1
ATOM 1446 C CA . VAL A 1 184 ? -1.783 -4.333 -4.146 1.00 92.94 184 VAL A CA 1
ATOM 1447 C C . VAL A 1 184 ? -2.713 -3.810 -3.060 1.00 92.94 184 VAL A C 1
ATOM 1449 O O . VAL A 1 184 ? -3.890 -3.525 -3.302 1.00 92.94 184 VAL A O 1
ATOM 1452 N N . ARG A 1 185 ? -2.193 -3.725 -1.840 1.00 92.44 185 ARG A N 1
ATOM 1453 C CA . ARG A 1 185 ? -2.847 -3.143 -0.669 1.00 92.44 185 ARG A CA 1
ATOM 1454 C C . ARG A 1 185 ? -1.854 -2.231 0.046 1.00 92.44 185 ARG A C 1
ATOM 1456 O O . ARG A 1 185 ? -0.645 -2.373 -0.124 1.00 92.44 185 ARG A O 1
ATOM 1463 N N . PHE A 1 186 ? -2.403 -1.318 0.832 1.00 93.12 186 PHE A N 1
ATOM 1464 C CA . PHE A 1 186 ? -1.658 -0.438 1.716 1.00 93.12 186 PHE A CA 1
ATOM 1465 C C . PHE A 1 186 ? -2.230 -0.578 3.122 1.00 93.12 186 PHE A C 1
ATOM 1467 O O . PHE A 1 186 ? -3.441 -0.771 3.269 1.00 93.12 186 PHE A O 1
ATOM 1474 N N . GLY A 1 187 ? -1.351 -0.559 4.114 1.00 91.50 187 GLY A N 1
ATOM 1475 C CA . GLY A 1 187 ? -1.710 -0.650 5.522 1.00 91.50 187 GLY A CA 1
ATOM 1476 C C . GLY A 1 187 ? -0.468 -0.772 6.392 1.00 91.50 187 GLY A C 1
ATOM 1477 O O . GLY A 1 187 ? 0.529 -1.348 5.957 1.00 91.50 187 GLY A O 1
ATOM 1478 N N . ASP A 1 188 ? -0.529 -0.241 7.605 1.00 90.62 188 ASP A N 1
ATOM 1479 C CA . ASP A 1 188 ? 0.558 -0.327 8.581 1.00 90.62 188 ASP A CA 1
ATOM 1480 C C . ASP A 1 188 ? 0.741 -1.768 9.102 1.00 90.62 188 ASP A C 1
ATOM 1482 O O . ASP A 1 188 ? -0.128 -2.323 9.778 1.00 90.62 188 ASP A O 1
ATOM 1486 N N . ILE A 1 189 ? 1.871 -2.404 8.783 1.00 89.81 189 ILE A N 1
ATOM 1487 C CA . ILE A 1 189 ? 2.221 -3.756 9.259 1.00 89.81 189 ILE A CA 1
ATOM 1488 C C . ILE A 1 189 ? 3.179 -3.697 10.452 1.00 89.81 189 ILE A C 1
ATOM 1490 O O . ILE A 1 189 ? 3.246 -4.629 11.267 1.00 89.81 189 ILE A O 1
ATOM 1494 N N . ASN A 1 190 ? 3.967 -2.630 10.563 1.00 88.50 190 ASN A N 1
ATOM 1495 C CA . ASN A 1 190 ? 5.036 -2.532 11.550 1.00 88.50 190 ASN A CA 1
ATOM 1496 C C . ASN A 1 190 ? 4.638 -1.733 12.814 1.00 88.50 190 ASN A C 1
ATOM 1498 O O . ASN A 1 190 ? 5.358 -1.812 13.821 1.00 88.50 190 ASN A O 1
ATOM 1502 N N . GLY A 1 191 ? 3.487 -1.060 12.792 1.00 87.06 191 GLY A N 1
ATOM 1503 C CA . GLY A 1 191 ? 2.916 -0.227 13.848 1.00 87.06 191 GLY A CA 1
ATOM 1504 C C . GLY A 1 191 ? 3.566 1.155 13.994 1.00 87.06 191 GLY A C 1
ATOM 1505 O O . GLY A 1 191 ? 3.600 1.674 15.116 1.00 87.06 191 GLY A O 1
ATOM 1506 N N . ASP A 1 192 ? 4.174 1.719 12.947 1.00 86.62 192 ASP A N 1
ATOM 1507 C CA . ASP A 1 192 ? 4.838 3.034 12.975 1.00 86.62 192 ASP A CA 1
ATOM 1508 C C . ASP A 1 192 ? 3.932 4.204 12.543 1.00 86.62 192 ASP A C 1
ATOM 1510 O O . ASP A 1 192 ? 4.316 5.382 12.648 1.00 86.62 192 ASP A O 1
ATOM 1514 N N . GLY A 1 193 ? 2.697 3.888 12.154 1.00 85.81 193 GLY A N 1
ATOM 1515 C CA . GLY A 1 193 ? 1.683 4.823 11.699 1.00 85.81 193 GLY A CA 1
ATOM 1516 C C . GLY A 1 193 ? 1.951 5.376 10.304 1.00 85.81 193 GLY A C 1
ATOM 1517 O O . GLY A 1 193 ? 1.523 6.498 10.043 1.00 85.81 193 GLY A O 1
ATOM 1518 N N . LEU A 1 194 ? 2.727 4.681 9.473 1.00 88.56 194 LEU A N 1
ATOM 1519 C CA . LEU A 1 194 ? 2.780 4.858 8.027 1.00 88.56 194 LEU A CA 1
ATOM 1520 C C . LEU A 1 194 ? 2.272 3.582 7.360 1.00 88.56 194 LEU A C 1
ATOM 1522 O O . LEU A 1 194 ? 2.554 2.471 7.802 1.00 88.56 194 LEU A O 1
ATOM 1526 N N . ASP A 1 195 ? 1.575 3.739 6.243 1.00 92.25 195 ASP A N 1
ATOM 1527 C CA . ASP A 1 195 ? 1.114 2.595 5.478 1.00 92.25 195 ASP A CA 1
ATOM 1528 C C . ASP A 1 195 ? 2.266 1.960 4.689 1.00 92.25 195 ASP A C 1
ATOM 1530 O O . ASP A 1 195 ? 2.994 2.619 3.929 1.00 92.25 195 ASP A O 1
ATOM 1534 N N . ASP A 1 196 ? 2.395 0.643 4.846 1.00 94.12 196 ASP A N 1
ATOM 1535 C CA . ASP A 1 196 ? 3.359 -0.192 4.144 1.00 94.12 196 ASP A CA 1
ATOM 1536 C C . ASP A 1 196 ? 2.806 -0.665 2.793 1.00 94.12 196 ASP A C 1
ATOM 1538 O O . ASP A 1 196 ? 1.596 -0.729 2.557 1.00 94.12 196 ASP A O 1
ATOM 1542 N N . PHE A 1 197 ? 3.707 -1.036 1.880 1.00 95.75 197 PHE A N 1
ATOM 1543 C CA . PHE A 1 197 ? 3.318 -1.600 0.591 1.00 95.75 197 PHE A CA 1
ATOM 1544 C C . PHE A 1 197 ? 3.143 -3.113 0.706 1.00 95.75 197 PHE A C 1
ATOM 1546 O O . PHE A 1 197 ? 4.092 -3.839 1.025 1.00 95.75 197 PHE A O 1
ATOM 1553 N N . ILE A 1 198 ? 1.954 -3.595 0.351 1.00 94.88 198 ILE A N 1
ATOM 1554 C CA . ILE A 1 198 ? 1.592 -5.005 0.446 1.00 94.88 198 ILE A CA 1
ATOM 1555 C C . ILE A 1 198 ? 1.232 -5.523 -0.936 1.00 94.88 198 ILE A C 1
ATOM 1557 O O . ILE A 1 198 ? 0.365 -4.998 -1.637 1.00 94.88 198 ILE A O 1
ATOM 1561 N N . CYS A 1 199 ? 1.873 -6.617 -1.311 1.00 93.88 199 CYS A N 1
ATOM 1562 C CA . CYS A 1 199 ? 1.561 -7.365 -2.505 1.00 93.88 199 CYS A CA 1
ATOM 1563 C C . CYS A 1 199 ? 0.996 -8.734 -2.140 1.00 93.88 199 CYS A C 1
ATOM 1565 O O . CYS A 1 199 ? 1.701 -9.599 -1.622 1.00 93.88 199 CYS A O 1
ATOM 1567 N N . LEU A 1 200 ? -0.260 -8.958 -2.513 1.00 92.75 200 LEU A N 1
ATOM 1568 C CA . LEU A 1 200 ? -0.861 -10.281 -2.550 1.00 92.75 200 LEU A CA 1
ATOM 1569 C C . LEU A 1 200 ? -0.726 -10.834 -3.964 1.00 92.75 200 LEU A C 1
ATOM 1571 O O . LEU A 1 200 ? -1.296 -10.286 -4.911 1.00 92.75 200 LEU A O 1
ATOM 1575 N N . ASN A 1 201 ? -0.001 -11.936 -4.138 1.00 90.94 201 ASN A N 1
ATOM 1576 C CA . ASN A 1 201 ? 0.038 -12.608 -5.437 1.00 90.94 201 ASN A CA 1
ATOM 1577 C C . ASN A 1 201 ? -1.281 -13.363 -5.711 1.00 90.94 201 ASN A C 1
ATOM 1579 O O . ASN A 1 201 ? -2.173 -13.419 -4.867 1.00 90.94 201 ASN A O 1
ATOM 1583 N N . GLU A 1 202 ? -1.427 -13.972 -6.891 1.00 88.94 202 GLU A N 1
ATOM 1584 C CA . GLU A 1 202 ? -2.661 -14.691 -7.260 1.00 88.94 202 GLU A CA 1
ATOM 1585 C C . GLU A 1 202 ? -2.993 -15.865 -6.322 1.00 88.94 202 GLU A C 1
ATOM 1587 O O . GLU A 1 202 ? -4.166 -16.187 -6.121 1.00 88.94 202 GLU A O 1
ATOM 1592 N N . ASN A 1 203 ? -1.964 -16.465 -5.720 1.00 90.31 203 ASN A N 1
ATOM 1593 C CA . ASN A 1 203 ? -2.086 -17.556 -4.758 1.00 90.31 203 ASN A CA 1
ATOM 1594 C C . ASN A 1 203 ? -2.343 -17.063 -3.326 1.00 90.31 203 ASN A C 1
ATOM 1596 O O . ASN A 1 203 ? -2.336 -17.891 -2.426 1.00 90.31 203 ASN A O 1
ATOM 1600 N N . GLY A 1 204 ? -2.514 -15.752 -3.115 1.00 89.19 204 GLY A N 1
ATOM 1601 C CA . GLY A 1 204 ? -2.703 -15.151 -1.794 1.00 89.19 204 GLY A CA 1
ATOM 1602 C C . GLY A 1 204 ? -1.447 -15.129 -0.921 1.00 89.19 204 GLY A C 1
ATOM 1603 O O . GLY A 1 204 ? -1.568 -14.863 0.273 1.00 89.19 204 GLY A O 1
ATOM 1604 N N . ASP A 1 205 ? -0.260 -15.395 -1.484 1.00 92.75 205 ASP A N 1
ATOM 1605 C CA . ASP A 1 205 ? 1.003 -15.196 -0.768 1.00 92.75 205 ASP A CA 1
ATOM 1606 C C . ASP A 1 205 ? 1.244 -13.688 -0.600 1.00 92.75 205 ASP A C 1
ATOM 1608 O O . ASP A 1 205 ? 1.075 -12.921 -1.556 1.00 92.75 205 ASP A O 1
ATOM 1612 N N . GLU A 1 206 ? 1.672 -13.288 0.594 1.00 93.12 206 GLU A N 1
ATOM 1613 C CA . GLU A 1 206 ? 1.861 -11.894 0.983 1.00 93.12 206 GLU A CA 1
ATOM 1614 C C . GLU A 1 206 ? 3.342 -11.516 0.985 1.00 93.12 206 GLU A C 1
ATOM 1616 O O . GLU A 1 206 ? 4.169 -12.139 1.662 1.00 93.12 206 GLU A O 1
ATOM 1621 N N . PHE A 1 207 ? 3.660 -10.468 0.232 1.00 94.19 207 PHE A N 1
ATOM 1622 C CA . PHE A 1 207 ? 4.972 -9.845 0.146 1.00 94.19 207 PHE A CA 1
ATOM 1623 C C . PHE A 1 207 ? 4.871 -8.408 0.623 1.00 94.19 207 PHE A C 1
ATOM 1625 O O . PHE A 1 207 ? 3.964 -7.691 0.205 1.00 94.19 207 PHE A O 1
ATOM 1632 N N . VAL A 1 208 ? 5.818 -7.981 1.451 1.00 95.06 208 VAL A N 1
ATOM 1633 C CA . VAL A 1 208 ? 5.751 -6.671 2.102 1.00 95.06 208 VAL A CA 1
ATOM 1634 C C . VAL A 1 208 ? 7.019 -5.880 1.867 1.00 95.06 208 VAL A C 1
ATOM 1636 O O . VAL A 1 208 ? 8.134 -6.414 1.908 1.00 95.06 208 VAL A O 1
ATOM 1639 N N . SER A 1 209 ? 6.824 -4.588 1.649 1.00 96.19 209 SER A N 1
ATOM 1640 C CA . SER A 1 209 ? 7.878 -3.591 1.663 1.00 96.19 209 SER A CA 1
ATOM 1641 C C . SER A 1 209 ? 7.526 -2.516 2.674 1.00 96.19 209 SER A C 1
ATOM 1643 O O . SER A 1 209 ? 6.513 -1.835 2.533 1.00 96.19 209 SER A O 1
ATOM 1645 N N . ILE A 1 210 ? 8.388 -2.380 3.676 1.00 95.50 210 ILE A N 1
ATOM 1646 C CA . ILE A 1 210 ? 8.205 -1.460 4.789 1.00 95.50 210 ILE A CA 1
ATOM 1647 C C . ILE A 1 210 ? 8.492 -0.036 4.337 1.00 95.50 210 ILE A C 1
ATOM 1649 O O . ILE A 1 210 ? 9.544 0.228 3.742 1.00 95.50 210 ILE A O 1
ATOM 1653 N N . ASN A 1 211 ? 7.568 0.867 4.624 1.00 94.19 211 ASN A N 1
ATOM 1654 C CA . ASN A 1 211 ? 7.720 2.285 4.394 1.00 94.19 211 ASN A CA 1
ATOM 1655 C C . ASN A 1 211 ? 8.644 2.887 5.460 1.00 94.19 211 ASN A C 1
ATOM 1657 O O . ASN A 1 211 ? 8.413 2.768 6.654 1.00 94.19 211 ASN A O 1
ATOM 1661 N N . ASN A 1 212 ? 9.716 3.553 5.037 1.00 92.56 212 ASN A N 1
ATOM 1662 C CA . ASN A 1 212 ? 10.629 4.250 5.950 1.00 92.56 212 ASN A CA 1
ATOM 1663 C C . ASN A 1 212 ? 10.279 5.747 6.076 1.00 92.56 212 ASN A C 1
ATOM 1665 O O . ASN A 1 212 ? 11.060 6.526 6.634 1.00 92.56 212 ASN A O 1
ATOM 1669 N N . GLY A 1 213 ? 9.155 6.168 5.490 1.00 88.44 213 GLY A N 1
ATOM 1670 C CA . GLY A 1 213 ? 8.736 7.553 5.354 1.00 88.44 213 GLY A CA 1
ATOM 1671 C C . GLY A 1 213 ? 9.677 8.379 4.476 1.00 88.44 213 GLY A C 1
ATOM 1672 O O . GLY A 1 213 ? 10.437 7.864 3.648 1.00 88.44 213 GLY A O 1
ATOM 1673 N N . GLY A 1 214 ? 9.628 9.697 4.681 1.00 84.94 214 GLY A N 1
ATOM 1674 C CA . GLY A 1 214 ? 10.397 10.681 3.919 1.00 84.94 214 GLY A CA 1
ATOM 1675 C C . GLY A 1 214 ? 9.581 11.373 2.829 1.00 84.94 214 GLY A C 1
ATOM 1676 O O . GLY A 1 214 ? 8.405 11.091 2.623 1.00 84.94 214 GLY A O 1
ATOM 1677 N N . SER A 1 215 ? 10.213 12.327 2.147 1.00 80.56 215 SER A N 1
ATOM 1678 C CA . SER A 1 215 ? 9.625 13.067 1.029 1.00 80.56 215 SER A CA 1
ATOM 1679 C C . SER A 1 215 ? 10.689 13.233 -0.068 1.00 80.56 215 SER A C 1
ATOM 1681 O O . SER A 1 215 ? 11.578 14.084 0.075 1.00 80.56 215 SER A O 1
ATOM 1683 N N . PRO A 1 216 ? 10.682 12.389 -1.120 1.00 84.50 216 PRO A N 1
ATOM 1684 C CA . PRO A 1 216 ? 9.732 11.295 -1.378 1.00 84.50 216 PRO A CA 1
ATOM 1685 C C . PRO A 1 216 ? 9.890 10.106 -0.403 1.00 84.50 216 PRO A C 1
ATOM 1687 O O . PRO A 1 216 ? 10.966 9.953 0.190 1.00 84.50 216 PRO A O 1
ATOM 1690 N N . PRO A 1 217 ? 8.846 9.272 -0.226 1.00 89.25 217 PRO A N 1
ATOM 1691 C CA . PRO A 1 217 ? 8.908 8.096 0.631 1.00 89.25 217 PRO A CA 1
ATOM 1692 C C . PRO A 1 217 ? 9.859 7.037 0.066 1.00 89.25 217 PRO A C 1
ATOM 1694 O O . PRO A 1 217 ? 10.073 6.936 -1.146 1.00 89.25 217 PRO A O 1
ATOM 1697 N N . THR A 1 218 ? 10.440 6.233 0.955 1.00 91.56 218 THR A N 1
ATOM 1698 C CA . THR A 1 218 ? 11.361 5.149 0.583 1.00 91.56 218 THR A CA 1
ATOM 1699 C C . THR A 1 218 ? 10.918 3.832 1.195 1.00 91.56 218 THR A C 1
ATOM 1701 O O . THR A 1 218 ? 10.524 3.794 2.354 1.00 91.56 218 THR A O 1
ATOM 1704 N N . PHE A 1 219 ? 11.042 2.738 0.443 1.00 94.38 219 PHE A N 1
ATOM 1705 C CA . PHE A 1 219 ? 10.564 1.421 0.860 1.00 94.38 219 PHE A CA 1
ATOM 1706 C C . PHE A 1 219 ? 11.708 0.412 0.971 1.00 94.38 219 PHE A C 1
ATOM 1708 O O . PHE A 1 219 ? 12.586 0.356 0.108 1.00 94.38 219 PHE A O 1
ATOM 1715 N N . THR A 1 220 ? 11.673 -0.414 2.014 1.00 95.38 220 THR A N 1
ATOM 1716 C CA . THR A 1 220 ? 12.596 -1.533 2.230 1.00 95.38 220 THR A CA 1
ATOM 1717 C C . THR A 1 220 ? 11.854 -2.838 1.978 1.00 95.38 220 THR A C 1
ATOM 1719 O O . THR A 1 220 ? 10.887 -3.133 2.670 1.00 95.38 220 THR A O 1
ATOM 1722 N N . TYR A 1 221 ? 12.301 -3.657 1.026 1.00 95.62 221 TYR A N 1
ATOM 1723 C CA . TYR A 1 221 ? 11.668 -4.952 0.771 1.00 95.62 221 TYR A CA 1
ATOM 1724 C C . TYR A 1 221 ? 11.985 -5.969 1.879 1.00 95.62 221 TYR A C 1
ATOM 1726 O O . TYR A 1 221 ? 13.153 -6.266 2.140 1.00 95.62 221 TYR A O 1
ATOM 1734 N N . HIS A 1 222 ? 10.946 -6.531 2.501 1.00 93.12 222 HIS A N 1
ATOM 1735 C CA . HIS A 1 222 ? 11.051 -7.516 3.585 1.00 93.12 222 HIS A CA 1
ATOM 1736 C C . HIS A 1 222 ? 10.810 -8.961 3.135 1.00 93.12 222 HIS A C 1
ATOM 1738 O O . HIS A 1 222 ? 11.024 -9.895 3.909 1.00 93.12 222 HIS A O 1
ATOM 1744 N N . GLY A 1 223 ? 10.447 -9.178 1.871 1.00 93.12 223 GLY A N 1
ATOM 1745 C CA . GLY A 1 223 ? 10.220 -10.519 1.353 1.00 93.12 223 GLY A CA 1
ATOM 1746 C C . GLY A 1 223 ? 8.777 -10.976 1.486 1.00 93.12 223 GLY A C 1
ATOM 1747 O O . GLY A 1 223 ? 7.855 -10.191 1.692 1.00 93.12 223 GLY A O 1
ATOM 1748 N N . GLN A 1 224 ? 8.607 -12.287 1.342 1.00 93.31 224 GLN A N 1
ATOM 1749 C CA . GLN A 1 224 ? 7.346 -12.957 1.612 1.00 93.31 224 GLN A CA 1
ATOM 1750 C C . GLN A 1 224 ? 7.210 -13.159 3.121 1.00 93.31 224 GLN A C 1
ATOM 1752 O O . GLN A 1 224 ? 8.017 -13.889 3.704 1.00 93.31 224 GLN A O 1
ATOM 1757 N N . ILE A 1 225 ? 6.205 -12.545 3.738 1.00 89.25 225 ILE A N 1
ATOM 1758 C CA . ILE A 1 225 ? 5.984 -12.652 5.187 1.00 89.25 225 ILE A CA 1
ATOM 1759 C C . ILE A 1 225 ? 4.926 -13.699 5.530 1.00 89.25 225 ILE A C 1
ATOM 1761 O O . ILE A 1 225 ? 4.981 -14.302 6.601 1.00 89.25 225 ILE A O 1
ATOM 1765 N N . TYR A 1 226 ? 4.014 -13.983 4.595 1.00 88.12 226 TYR A N 1
ATOM 1766 C CA . TYR A 1 226 ? 2.923 -14.914 4.830 1.00 88.12 226 TYR A CA 1
ATOM 1767 C C . TYR A 1 226 ? 2.575 -15.752 3.591 1.00 88.12 226 TYR A C 1
ATOM 1769 O O . TYR A 1 226 ? 2.775 -15.347 2.443 1.00 88.12 226 TYR A O 1
ATOM 1777 N N . LYS A 1 227 ? 2.104 -16.980 3.830 1.00 88.38 227 LYS A N 1
ATOM 1778 C CA . LYS A 1 227 ? 1.592 -17.913 2.817 1.00 88.38 227 LYS A CA 1
ATOM 1779 C C . LYS A 1 227 ? 0.693 -18.954 3.461 1.00 88.38 227 LYS A C 1
ATOM 1781 O O . LYS A 1 227 ? 1.120 -19.655 4.378 1.00 88.38 227 LYS A O 1
ATOM 1786 N N . ASP A 1 228 ? -0.488 -19.132 2.883 1.00 84.44 228 ASP A N 1
ATOM 1787 C CA . ASP A 1 228 ? -1.426 -20.192 3.251 1.00 84.44 228 ASP A CA 1
ATOM 1788 C C . ASP A 1 228 ? -2.166 -20.721 2.006 1.00 84.44 228 ASP A C 1
ATOM 1790 O O . ASP A 1 228 ? -1.693 -20.592 0.876 1.00 84.44 228 ASP A O 1
ATOM 1794 N N . ARG A 1 229 ? -3.299 -21.392 2.211 1.00 85.19 229 ARG A N 1
ATOM 1795 C CA . ARG A 1 229 ? -4.124 -22.047 1.193 1.00 85.19 229 ARG A CA 1
ATOM 1796 C C . ARG A 1 229 ? -5.122 -21.130 0.476 1.00 85.19 229 ARG A C 1
ATOM 1798 O O . ARG A 1 229 ? -5.816 -21.618 -0.413 1.00 85.19 229 ARG A O 1
ATOM 1805 N N . PHE A 1 230 ? -5.259 -19.872 0.891 1.00 89.62 230 PHE A N 1
ATOM 1806 C CA . PHE A 1 230 ? -6.297 -18.962 0.393 1.00 89.62 230 PHE A CA 1
ATOM 1807 C C . PHE A 1 230 ? -5.863 -18.280 -0.901 1.00 89.62 230 PHE A C 1
ATOM 1809 O O . PHE A 1 230 ? -4.759 -17.759 -0.978 1.00 89.62 230 PHE A O 1
ATOM 1816 N N . ALA A 1 231 ? -6.730 -18.252 -1.915 1.00 90.75 231 ALA A N 1
ATOM 1817 C CA . ALA A 1 231 ? -6.464 -17.484 -3.128 1.00 90.75 231 ALA A CA 1
ATOM 1818 C C . ALA A 1 231 ? -6.610 -15.980 -2.852 1.00 90.75 231 ALA A C 1
ATOM 1820 O O . ALA A 1 231 ? -7.350 -15.591 -1.955 1.00 90.75 231 ALA A O 1
ATOM 1821 N N . GLN A 1 232 ? -5.993 -15.121 -3.674 1.00 90.06 232 GLN A N 1
ATOM 1822 C CA . GLN A 1 232 ? -6.037 -13.657 -3.498 1.00 90.06 232 GLN A CA 1
ATOM 1823 C C . GLN A 1 232 ? -7.452 -13.097 -3.247 1.00 90.06 232 GLN A C 1
ATOM 1825 O O . GLN A 1 232 ? -7.635 -12.184 -2.446 1.00 90.06 232 GLN A O 1
ATOM 1830 N N . ALA A 1 233 ? -8.460 -13.640 -3.936 1.00 89.44 233 ALA A N 1
ATOM 1831 C CA . ALA A 1 233 ? -9.851 -13.194 -3.826 1.00 89.44 233 ALA A CA 1
ATOM 1832 C C . ALA A 1 233 ? -10.476 -13.471 -2.445 1.00 89.44 233 ALA A C 1
ATOM 1834 O O . ALA A 1 233 ? -11.420 -12.782 -2.042 1.00 89.44 233 ALA A O 1
ATOM 1835 N N . ASP A 1 234 ? -9.919 -14.433 -1.717 1.00 90.75 234 ASP A N 1
ATOM 1836 C CA . ASP A 1 234 ? -10.391 -14.916 -0.424 1.00 90.75 234 ASP A CA 1
ATOM 1837 C C . ASP A 1 234 ? -9.602 -14.308 0.748 1.00 90.75 234 ASP A C 1
ATOM 1839 O O . ASP A 1 234 ? -9.893 -14.599 1.904 1.00 90.75 234 ASP A O 1
ATOM 1843 N N . VAL A 1 235 ? -8.631 -13.434 0.461 1.00 90.81 235 VAL A N 1
ATOM 1844 C CA . VAL A 1 235 ? -7.826 -12.736 1.470 1.00 90.81 235 VAL A CA 1
ATOM 1845 C C . VAL A 1 235 ? -8.424 -11.371 1.787 1.00 90.81 235 VAL A C 1
ATOM 1847 O O . VAL A 1 235 ? -8.775 -10.593 0.894 1.00 90.81 235 VAL A O 1
ATOM 1850 N N . ARG A 1 236 ? -8.531 -11.055 3.070 1.00 89.62 236 ARG A N 1
ATOM 1851 C CA . ARG A 1 236 ? -8.825 -9.729 3.614 1.00 89.62 236 ARG A CA 1
ATOM 1852 C C . ARG A 1 236 ? -7.696 -9.348 4.556 1.00 89.62 236 ARG A C 1
ATOM 1854 O O . ARG A 1 236 ? -7.112 -10.220 5.184 1.00 89.62 236 ARG A O 1
ATOM 1861 N N . LEU A 1 237 ? -7.409 -8.059 4.631 1.00 88.69 237 LEU A N 1
ATOM 1862 C CA . LEU A 1 237 ? -6.426 -7.523 5.555 1.00 88.69 237 LEU A CA 1
ATOM 1863 C C . LEU A 1 237 ? -7.137 -6.521 6.459 1.00 88.69 237 LEU A C 1
ATOM 1865 O O . LEU A 1 237 ? -7.908 -5.700 5.954 1.00 88.69 237 LEU A O 1
ATOM 1869 N N . ALA A 1 238 ? -6.953 -6.652 7.765 1.00 86.38 238 ALA A N 1
ATOM 1870 C CA . ALA A 1 238 ? -7.552 -5.785 8.772 1.00 86.38 238 ALA A CA 1
ATOM 1871 C C . ALA A 1 238 ? -6.841 -6.001 10.107 1.00 86.38 238 ALA A C 1
ATOM 1873 O O . ALA A 1 238 ? -6.432 -7.120 10.383 1.00 86.38 238 ALA A O 1
ATOM 1874 N N . ASP A 1 239 ? -6.767 -4.967 10.937 1.00 88.06 239 ASP A N 1
ATOM 1875 C CA . ASP A 1 239 ? -6.424 -5.112 12.354 1.00 88.06 239 ASP A CA 1
ATOM 1876 C C . ASP A 1 239 ? -7.596 -5.802 13.077 1.00 88.06 239 ASP A C 1
ATOM 1878 O O . ASP A 1 239 ? -8.676 -5.212 13.231 1.00 88.06 239 ASP A O 1
ATOM 1882 N N . VAL A 1 240 ? -7.442 -7.083 13.433 1.00 85.81 240 VAL A N 1
ATOM 1883 C CA . VAL A 1 240 ? -8.522 -7.861 14.067 1.00 85.81 240 VAL A CA 1
ATOM 1884 C C . VAL A 1 240 ? -8.373 -7.986 15.575 1.00 85.81 240 VAL A C 1
ATOM 1886 O O . VAL A 1 240 ? -9.367 -8.295 16.247 1.00 85.81 240 VAL A O 1
ATOM 1889 N N . ASP A 1 241 ? -7.177 -7.778 16.117 1.00 85.31 241 ASP A N 1
ATOM 1890 C CA . ASP A 1 241 ? -6.914 -7.873 17.553 1.00 85.31 241 ASP A CA 1
ATOM 1891 C C . ASP A 1 241 ? -6.776 -6.508 18.255 1.00 85.31 241 ASP A C 1
ATOM 1893 O O . ASP A 1 241 ? -6.847 -6.445 19.489 1.00 85.31 241 ASP A O 1
ATOM 1897 N N . GLY A 1 242 ? -6.745 -5.425 17.481 1.00 86.88 242 GLY A N 1
ATOM 1898 C CA . GLY A 1 242 ? -6.723 -4.040 17.931 1.00 86.88 242 GLY A CA 1
ATOM 1899 C C . GLY A 1 242 ? -5.333 -3.550 18.324 1.00 86.88 242 GLY A C 1
ATOM 1900 O O . GLY A 1 242 ? -5.244 -2.641 19.159 1.00 86.88 242 GLY A O 1
ATOM 1901 N N . ASP A 1 243 ? -4.264 -4.167 17.820 1.00 81.19 243 ASP A N 1
ATOM 1902 C CA . ASP A 1 243 ? -2.886 -3.785 18.133 1.00 81.19 243 ASP A CA 1
ATOM 1903 C C . ASP A 1 243 ? -2.336 -2.651 17.245 1.00 81.19 243 ASP A C 1
ATOM 1905 O O . ASP A 1 243 ? -1.241 -2.138 17.508 1.00 81.19 243 ASP A O 1
ATOM 1909 N N . GLY A 1 244 ? -3.128 -2.200 16.268 1.00 84.06 244 GLY A N 1
ATOM 1910 C CA . GLY A 1 244 ? -2.780 -1.149 15.320 1.00 84.06 244 GLY A CA 1
ATOM 1911 C C . GLY A 1 244 ? -1.988 -1.641 14.111 1.00 84.06 244 GLY A C 1
ATOM 1912 O O . GLY A 1 244 ? -1.541 -0.804 13.330 1.00 84.06 244 GLY A O 1
ATOM 1913 N N . ARG A 1 245 ? -1.800 -2.954 13.949 1.00 86.38 245 ARG A N 1
ATOM 1914 C CA . ARG A 1 245 ? -1.132 -3.570 12.800 1.00 86.38 245 ARG A CA 1
ATOM 1915 C C . ARG A 1 245 ? -2.137 -4.315 11.941 1.00 86.38 245 ARG A C 1
ATOM 1917 O O . ARG A 1 245 ? -3.163 -4.813 12.392 1.00 86.38 245 ARG A O 1
ATOM 1924 N N . LEU A 1 246 ? -1.822 -4.415 10.661 1.00 88.75 246 LEU A N 1
ATOM 1925 C CA . LEU A 1 246 ? -2.639 -5.147 9.714 1.00 88.75 246 LEU A CA 1
ATOM 1926 C C . LEU A 1 246 ? -2.432 -6.666 9.859 1.00 88.75 246 LEU A C 1
ATOM 1928 O O . LEU A 1 246 ? -1.315 -7.166 9.705 1.00 88.75 246 LEU A O 1
ATOM 1932 N N . ASP A 1 247 ? -3.522 -7.411 10.062 1.00 88.62 247 ASP A N 1
ATOM 1933 C CA . ASP A 1 247 ? -3.508 -8.876 10.106 1.00 88.62 247 ASP A CA 1
ATOM 1934 C C . ASP A 1 247 ? -3.983 -9.512 8.797 1.00 88.62 247 ASP A C 1
ATOM 1936 O O . ASP A 1 247 ? -4.828 -8.978 8.068 1.00 88.62 247 ASP A O 1
ATOM 1940 N N . TYR A 1 248 ? -3.512 -10.736 8.543 1.00 91.69 248 TYR A N 1
ATOM 1941 C CA . TYR A 1 248 ? -3.942 -11.534 7.397 1.00 91.69 248 TYR A CA 1
ATOM 1942 C C . TYR A 1 248 ? -5.179 -12.369 7.733 1.00 91.69 248 TYR A C 1
ATOM 1944 O O . TYR A 1 248 ? -5.144 -13.237 8.611 1.00 91.69 248 TYR A O 1
ATOM 1952 N N . CYS A 1 249 ? -6.260 -12.191 6.972 1.00 90.38 249 CYS A N 1
ATOM 1953 C CA . CYS A 1 249 ? -7.507 -12.935 7.124 1.00 90.38 249 CYS A CA 1
ATOM 1954 C C . CYS A 1 249 ? -7.858 -13.731 5.860 1.00 90.38 249 CYS A C 1
ATOM 1956 O O . CYS A 1 249 ? -8.094 -13.165 4.797 1.00 90.38 249 CYS A O 1
ATOM 1958 N N . GLY A 1 250 ? -7.964 -15.051 5.976 1.00 89.62 250 GLY A N 1
ATOM 1959 C CA . GLY A 1 250 ? -8.421 -15.942 4.913 1.00 89.62 250 GLY A CA 1
ATOM 1960 C C . GLY A 1 250 ? -9.871 -16.382 5.089 1.00 89.62 250 GLY A C 1
ATOM 1961 O O . GLY A 1 250 ? -10.283 -16.778 6.183 1.00 89.62 250 GLY A O 1
ATOM 1962 N N . LEU A 1 251 ? -10.641 -16.348 4.004 1.00 89.25 251 LEU A N 1
ATOM 1963 C CA . LEU A 1 251 ? -12.025 -16.811 3.943 1.00 89.25 251 LEU A CA 1
ATOM 1964 C C . LEU A 1 251 ? -12.104 -18.178 3.263 1.00 89.25 251 LEU A C 1
ATOM 1966 O O . LEU A 1 251 ? -11.579 -18.383 2.173 1.00 89.25 251 LEU A O 1
ATOM 1970 N N . ASP A 1 252 ? -12.784 -19.125 3.898 1.00 89.19 252 ASP A N 1
ATOM 1971 C CA . ASP A 1 252 ? -13.086 -20.418 3.295 1.00 89.19 252 ASP A CA 1
ATOM 1972 C C . ASP A 1 252 ? -14.464 -20.391 2.617 1.00 89.19 252 ASP A C 1
ATOM 1974 O O . ASP A 1 252 ? -15.342 -19.577 2.915 1.00 89.19 252 ASP A O 1
ATOM 1978 N N . SER A 1 253 ? -14.670 -21.326 1.698 1.00 89.12 253 SER A N 1
ATOM 1979 C CA . SER A 1 253 ? -15.892 -21.440 0.892 1.00 89.12 253 SER A CA 1
ATOM 1980 C C . SER A 1 253 ? -17.159 -21.726 1.710 1.00 89.12 253 SER A C 1
ATOM 1982 O O . SER A 1 253 ? -18.271 -21.501 1.229 1.00 89.12 253 SER A O 1
ATOM 1984 N N . ASP A 1 254 ? -17.003 -22.213 2.942 1.00 90.62 254 ASP A N 1
ATOM 1985 C CA . ASP A 1 254 ? -18.089 -22.453 3.893 1.00 90.62 254 ASP A CA 1
ATOM 1986 C C . ASP A 1 254 ? -18.437 -21.221 4.752 1.00 90.62 254 ASP A C 1
ATOM 1988 O O . ASP A 1 254 ? -19.353 -21.284 5.575 1.00 90.62 254 ASP A O 1
ATOM 1992 N N . GLY A 1 255 ? -17.746 -20.096 4.529 1.00 85.88 255 GLY A N 1
ATOM 1993 C CA . GLY A 1 255 ? -17.903 -18.847 5.270 1.00 85.88 255 GLY A CA 1
ATOM 1994 C C . GLY A 1 255 ? -17.054 -18.763 6.540 1.00 85.88 255 GLY A C 1
ATOM 1995 O O . GLY A 1 255 ? -17.140 -17.757 7.245 1.00 85.88 255 GLY A O 1
ATOM 1996 N N . SER A 1 256 ? -16.244 -19.781 6.848 1.00 87.94 256 SER A N 1
ATOM 1997 C CA . SER A 1 256 ? -15.281 -19.713 7.948 1.00 87.94 256 SER A CA 1
ATOM 1998 C C . SER A 1 256 ? -14.206 -18.676 7.647 1.00 87.94 256 SER A C 1
ATOM 2000 O O . SER A 1 256 ? -13.708 -18.591 6.526 1.00 87.94 256 SER A O 1
ATOM 2002 N N . MET A 1 257 ? -13.817 -17.914 8.666 1.00 87.62 257 MET A N 1
ATOM 2003 C CA . MET A 1 257 ? -12.727 -16.948 8.581 1.00 87.62 257 MET A CA 1
ATOM 2004 C C . MET A 1 257 ? -11.585 -17.386 9.494 1.00 87.62 257 MET A C 1
ATOM 2006 O O . MET A 1 257 ? -11.813 -17.754 10.648 1.00 87.62 257 MET A O 1
ATOM 2010 N N . TYR A 1 258 ? -10.369 -17.346 8.967 1.00 87.44 258 TYR A N 1
ATOM 2011 C CA . TYR A 1 258 ? -9.125 -17.630 9.671 1.00 87.44 258 TYR A CA 1
ATOM 2012 C C . TYR A 1 258 ? -8.309 -16.347 9.696 1.00 87.44 258 TYR A C 1
ATOM 2014 O O . TYR A 1 258 ? -8.132 -15.743 8.646 1.00 87.44 258 TYR A O 1
ATOM 2022 N N . TRP A 1 259 ? -7.810 -15.939 10.856 1.00 84.69 259 TRP A N 1
ATOM 2023 C CA . TRP A 1 259 ? -6.932 -14.777 10.974 1.00 84.69 259 TRP A CA 1
ATOM 2024 C C . TRP A 1 259 ? -5.576 -15.187 11.538 1.00 84.69 259 TRP A C 1
ATOM 2026 O O . TRP A 1 259 ? -5.477 -16.101 12.365 1.00 84.69 259 TRP A O 1
ATOM 2036 N N . TYR A 1 260 ? -4.537 -14.512 11.069 1.00 85.38 260 TYR A N 1
ATOM 2037 C CA . TYR A 1 260 ? -3.155 -14.721 11.459 1.00 85.38 260 TYR A CA 1
ATOM 2038 C C . TYR A 1 260 ? -2.591 -13.386 11.918 1.00 85.38 260 TYR A C 1
ATOM 2040 O O . TYR A 1 260 ? -2.424 -12.480 11.109 1.00 85.38 260 TYR A O 1
ATOM 2048 N N . VAL A 1 261 ? -2.338 -13.302 13.225 1.00 81.38 261 VAL A N 1
ATOM 2049 C CA . VAL A 1 261 ? -1.935 -12.058 13.879 1.00 81.38 261 VAL A CA 1
ATOM 2050 C C . VAL A 1 261 ? -0.475 -11.735 13.581 1.00 81.38 261 VAL A C 1
ATOM 2052 O O . VAL A 1 261 ? 0.413 -12.565 13.846 1.00 81.38 261 VAL A O 1
ATOM 2055 N N . CYS A 1 262 ? -0.230 -10.527 13.083 1.00 65.25 262 CYS A N 1
ATOM 2056 C CA . CYS A 1 262 ? 1.099 -10.001 12.783 1.00 65.25 262 CYS A CA 1
ATOM 2057 C C . CYS A 1 262 ? 1.836 -9.573 14.062 1.00 65.25 262 CYS A C 1
ATOM 2059 O O . CYS A 1 262 ? 1.832 -8.418 14.467 1.00 65.25 262 CYS A O 1
ATOM 2061 N N . ASN A 1 263 ? 2.543 -10.513 14.694 1.00 62.59 263 ASN A N 1
ATOM 2062 C CA . ASN A 1 263 ? 3.323 -10.228 15.902 1.00 62.59 263 ASN A CA 1
ATOM 2063 C C . ASN A 1 263 ? 4.750 -9.755 15.578 1.00 62.59 263 ASN A C 1
ATOM 2065 O O . ASN A 1 263 ? 5.427 -10.337 14.729 1.00 62.59 263 ASN A O 1
ATOM 2069 N N . SER A 1 264 ? 5.252 -8.766 16.323 1.00 51.06 264 SER A N 1
ATOM 2070 C CA . SER A 1 264 ? 6.679 -8.415 16.331 1.00 51.06 264 SER A CA 1
ATOM 2071 C C . SER A 1 264 ? 7.487 -9.418 17.169 1.00 51.06 264 SER A C 1
ATOM 2073 O O . SER A 1 264 ? 7.142 -9.645 18.333 1.00 51.06 264 SER A O 1
ATOM 2075 N N . GLU A 1 265 ? 8.569 -9.978 16.618 1.00 39.72 265 GLU A N 1
ATOM 2076 C CA . GLU A 1 265 ? 9.642 -10.608 17.419 1.00 39.72 265 GLU A CA 1
ATOM 2077 C C . GLU A 1 265 ? 10.498 -9.572 18.165 1.00 39.72 265 GLU A C 1
ATOM 2079 O O . GLU A 1 265 ? 10.754 -8.482 17.599 1.00 39.72 265 GLU A O 1
#